Protein AF-A0A2E6GQ65-F1 (afdb_monomer)

Secondary structure (DSSP, 8-state):
----PPPPGGGTHHHHHHHHHHHHTS--------TT--EEEEEEEEGGG--S--S--EEEEEEEE--GGGS-HHHHHHHHTSTTS-TTSEEEEEEEEEEEEE--S-TT--S--TTSPPPEEEEEEEEEEEEE-SS-EEEEEEEEEEESGGG-HHHHHHHHHHHTTPPP---GGGPPP-EEEEEEE-

Radius of gyration: 20.96 Å; Cα contacts (8 Å, |Δi|>4): 321; chains: 1; bounding box: 45×40×70 Å

Mean predicted aligned error: 11.62 Å

Solvent-accessible surface area (backbone atoms only — not comparable to full-atom values): 10750 Å² total; per-residue (Å²): 138,83,83,79,79,75,84,68,82,76,72,57,58,63,57,56,50,49,58,56,51,62,63,64,73,73,67,95,61,95,72,81,80,50,70,73,51,63,48,78,47,80,47,77,46,67,43,89,86,53,99,64,90,85,74,57,52,39,33,41,36,42,34,43,27,59,23,49,84,73,55,58,65,69,58,56,54,58,51,69,72,41,88,83,53,62,88,87,26,52,62,35,50,34,41,35,43,36,39,40,33,31,42,41,88,66,35,74,40,62,64,81,58,86,93,48,54,58,28,38,13,40,25,33,43,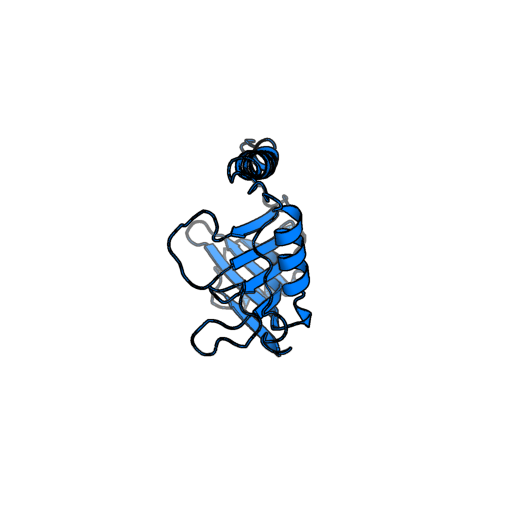32,49,28,44,38,29,45,47,99,89,49,79,45,52,40,34,43,32,43,35,31,30,9,71,87,30,46,36,64,62,51,52,50,50,54,26,64,76,68,72,45,84,60,71,50,31,63,94,55,34,47,65,75,40,80,48,73,48,80,48,110

pLDDT: mean 77.13, std 20.15, range [32.56, 98.56]

Foldseek 3Di:
DDDDDDPDPPPLVVVVVVVVVVVVVPDPDPDPDDLQDKDKDWDKDACVVPPPDDKFGIKIKIKIWHRLVPDDVVVVVVVCPDPQADVPWRKIKMKMWMKTWTPFPPLVDQDDDPVTDATKMWTWIKIKMWTDDPVDIDIKMKIKTKMAVVSVNLVVVQVVCVVSVHDHRNHNVRHDHIDIDMDIDD

Sequence (186 aa):
MVQFRRPTIQSAIPVFIAFVVLVFLTGIASAQTSDEDQIITLQLENDYFGNTDQHFTNGFRAAWMPSARSVPQWVIDGASFFPLFDPAGKKRVVFSLGQSIFTPDDLSATNLLRDERPYAGWLYGGVGLVSVSEERLDNIELNLGVIGPASLAEDVQKTWHEWFDFQRPNGWDNQLKNEPGFLLNY

Structure (mmCIF, N/CA/C/O backbone):
data_AF-A0A2E6GQ65-F1
#
_entry.id   AF-A0A2E6GQ65-F1
#
loop_
_atom_site.group_PDB
_atom_site.id
_atom_site.type_symbol
_atom_site.label_atom_id
_atom_site.label_alt_id
_atom_site.label_comp_id
_atom_site.label_asym_id
_atom_site.label_entity_id
_atom_site.label_seq_id
_atom_site.pdbx_PDB_ins_code
_atom_site.Cartn_x
_atom_site.Cartn_y
_atom_site.Cartn_z
_atom_site.occupancy
_atom_site.B_iso_or_equiv
_atom_site.auth_seq_id
_atom_site.auth_comp_id
_atom_site.auth_asym_id
_atom_site.auth_atom_id
_atom_site.pdbx_PDB_model_num
ATOM 1 N N . MET A 1 1 ? -10.539 20.040 41.377 1.00 36.84 1 MET A N 1
ATOM 2 C CA . MET A 1 1 ? -10.713 20.818 40.133 1.00 36.84 1 MET A CA 1
ATOM 3 C C . MET A 1 1 ? -9.367 20.813 39.422 1.00 36.84 1 MET A C 1
ATOM 5 O O . MET A 1 1 ? -8.487 21.569 39.801 1.00 36.84 1 MET A O 1
ATOM 9 N N . VAL A 1 2 ? -9.142 19.849 38.526 1.00 36.91 2 VAL A N 1
ATOM 10 C CA . VAL A 1 2 ? -7.851 19.662 37.842 1.00 36.91 2 VAL A CA 1
ATOM 11 C C . VAL A 1 2 ? -7.989 20.267 36.448 1.00 36.91 2 VAL A C 1
ATOM 13 O O . VAL A 1 2 ? -8.774 19.779 35.640 1.00 36.91 2 VAL A O 1
ATOM 16 N N . GLN A 1 3 ? -7.293 21.376 36.198 1.00 37.16 3 GLN A N 1
ATOM 17 C CA . GLN A 1 3 ? -7.192 21.978 34.869 1.00 37.16 3 GLN A CA 1
ATOM 18 C C . GLN A 1 3 ? -6.284 21.103 33.998 1.00 37.16 3 GLN A C 1
ATOM 20 O O . GLN A 1 3 ? -5.068 21.101 34.173 1.00 37.16 3 GLN A O 1
ATOM 25 N N . PHE A 1 4 ? -6.867 20.385 33.039 1.00 40.66 4 PHE A N 1
ATOM 26 C CA . PHE A 1 4 ? -6.110 19.830 31.921 1.00 40.66 4 PHE A CA 1
ATOM 27 C C . PHE A 1 4 ? -5.739 20.976 30.974 1.00 40.66 4 PHE A C 1
ATOM 29 O O . PHE A 1 4 ? -6.602 21.566 30.319 1.00 40.66 4 PHE A O 1
ATOM 36 N N . ARG A 1 5 ? -4.448 21.320 30.916 1.00 42.19 5 ARG A N 1
ATOM 37 C CA . ARG A 1 5 ? -3.897 22.124 29.820 1.00 42.19 5 ARG A CA 1
ATOM 38 C C . ARG A 1 5 ? -4.049 21.309 28.536 1.00 42.19 5 ARG A C 1
ATOM 40 O O . ARG A 1 5 ? 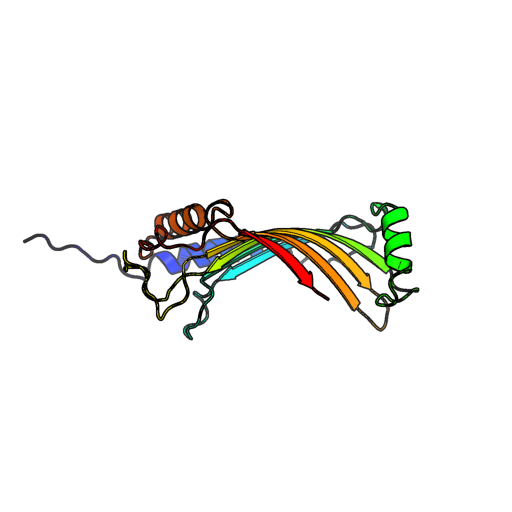-3.447 20.249 28.418 1.00 42.19 5 ARG A O 1
ATOM 47 N N . ARG A 1 6 ? -4.848 21.808 27.592 1.00 46.62 6 ARG A N 1
ATOM 48 C CA . ARG A 1 6 ? -4.871 21.303 26.214 1.00 46.62 6 ARG A CA 1
ATOM 49 C C . ARG A 1 6 ? -3.490 21.559 25.594 1.00 46.62 6 ARG A C 1
ATOM 51 O O . ARG A 1 6 ? -3.043 22.708 25.674 1.00 46.62 6 ARG A O 1
ATOM 58 N N . PRO A 1 7 ? -2.805 20.564 25.012 1.00 40.47 7 PRO A N 1
ATOM 59 C CA . PRO A 1 7 ? -1.631 20.850 24.206 1.00 40.47 7 PRO A CA 1
ATOM 60 C C . PRO A 1 7 ? -2.070 21.667 22.985 1.00 40.47 7 PRO A C 1
ATOM 62 O O . PRO A 1 7 ? -3.060 21.370 22.318 1.00 40.47 7 PRO A O 1
ATOM 65 N N . THR A 1 8 ? -1.390 22.786 22.764 1.00 41.84 8 THR A N 1
ATOM 66 C CA . THR A 1 8 ? -1.630 23.703 21.653 1.00 41.84 8 THR A CA 1
ATOM 67 C C . THR A 1 8 ? -1.119 23.075 20.357 1.00 41.84 8 THR A C 1
ATOM 69 O O . THR A 1 8 ? 0.051 22.724 20.260 1.00 41.84 8 THR A O 1
ATOM 72 N N . ILE A 1 9 ? -1.985 23.031 19.341 1.00 47.22 9 ILE A N 1
ATOM 73 C CA . ILE A 1 9 ? -1.821 22.485 17.972 1.00 47.22 9 ILE A CA 1
ATOM 74 C C . ILE A 1 9 ? -0.533 22.940 17.230 1.00 47.22 9 ILE A C 1
ATOM 76 O O . ILE A 1 9 ? -0.155 22.382 16.205 1.00 47.22 9 ILE A O 1
ATOM 80 N N . GLN A 1 10 ? 0.202 23.923 17.753 1.00 40.38 10 GLN A N 1
ATOM 81 C CA . GLN A 1 10 ? 1.416 24.484 17.151 1.00 40.38 10 GLN A CA 1
ATOM 82 C C . GLN A 1 10 ? 2.665 23.581 17.223 1.00 40.38 10 GLN A C 1
ATOM 84 O O . GLN A 1 10 ? 3.634 23.863 16.523 1.00 40.38 10 GLN A O 1
ATOM 89 N N . SER A 1 11 ? 2.685 22.515 18.033 1.00 45.16 11 SER A N 1
ATOM 90 C CA . SER A 1 11 ? 3.905 21.718 18.271 1.00 45.16 11 SER A CA 1
ATOM 91 C C . SER A 1 11 ? 4.134 20.530 17.325 1.00 45.16 11 SER A C 1
ATOM 93 O O . SER A 1 11 ? 5.256 20.034 17.276 1.00 45.16 11 SER A O 1
ATOM 95 N N . ALA A 1 12 ? 3.129 20.083 16.560 1.00 44.03 12 ALA A N 1
ATOM 96 C CA . ALA A 1 12 ? 3.253 18.930 15.647 1.00 44.03 12 ALA A CA 1
ATOM 97 C C . ALA A 1 12 ? 3.634 19.320 14.201 1.00 44.03 12 ALA A C 1
ATOM 99 O O . ALA A 1 12 ? 4.294 18.561 13.491 1.00 44.03 12 ALA A O 1
ATOM 100 N N . ILE A 1 13 ? 3.296 20.547 13.791 1.00 46.00 13 ILE A N 1
ATOM 101 C CA . ILE A 1 13 ? 3.585 21.108 12.459 1.00 46.00 13 ILE A CA 1
ATOM 102 C C . ILE A 1 13 ? 5.097 21.149 12.128 1.00 46.00 13 ILE A C 1
ATOM 104 O O . ILE A 1 13 ? 5.463 20.772 11.014 1.00 46.00 13 ILE A O 1
ATOM 108 N N . PRO A 1 14 ? 6.017 21.534 13.041 1.00 39.59 14 PRO A N 1
ATOM 109 C CA . PRO A 1 14 ? 7.437 21.627 12.703 1.00 39.59 14 PRO A CA 1
ATOM 110 C C . PRO A 1 14 ? 8.117 20.259 12.543 1.00 39.59 14 PRO A C 1
ATOM 112 O O . PRO A 1 14 ? 9.085 20.151 11.796 1.00 39.59 14 PRO A O 1
ATOM 115 N N . VAL A 1 15 ? 7.623 19.211 13.214 1.00 47.53 15 VAL A N 1
ATOM 116 C CA . VAL A 1 15 ? 8.221 17.862 13.170 1.00 47.53 15 VAL A CA 1
ATOM 117 C C . VAL A 1 15 ? 7.819 17.128 11.890 1.00 47.53 15 VAL A C 1
ATOM 119 O O . VAL A 1 15 ? 8.662 16.490 11.261 1.00 47.53 15 VAL A O 1
ATOM 122 N N . PHE A 1 16 ? 6.569 17.291 11.448 1.00 44.75 16 PHE A N 1
ATOM 123 C CA . PHE A 1 16 ? 6.099 16.741 10.174 1.00 44.75 16 PHE A CA 1
ATOM 124 C C . PHE A 1 16 ? 6.783 17.425 8.978 1.00 44.75 16 PHE A C 1
ATOM 126 O O . PHE A 1 16 ? 7.250 16.755 8.058 1.00 44.75 16 PHE A O 1
ATOM 133 N N . ILE A 1 17 ? 6.954 18.754 9.034 1.00 46.97 17 ILE A N 1
ATOM 134 C CA . ILE A 1 17 ? 7.742 19.499 8.040 1.00 46.97 17 ILE A CA 1
ATOM 135 C C . ILE A 1 17 ? 9.213 19.062 8.079 1.00 46.97 17 ILE A C 1
ATOM 137 O O . ILE A 1 17 ? 9.805 18.889 7.023 1.00 46.97 17 ILE A O 1
ATOM 141 N N . ALA A 1 18 ? 9.807 18.814 9.251 1.00 41.44 18 ALA A N 1
ATOM 142 C CA . ALA A 1 18 ? 11.194 18.350 9.342 1.00 41.44 18 ALA A CA 1
ATOM 143 C C . ALA A 1 18 ? 11.401 16.943 8.748 1.00 41.44 18 ALA A C 1
ATOM 145 O O . ALA A 1 18 ? 12.422 16.715 8.104 1.00 41.44 18 ALA A O 1
ATOM 146 N N . PHE A 1 19 ? 10.443 16.021 8.902 1.00 43.50 19 PHE A N 1
ATOM 147 C CA . PHE A 1 19 ? 10.530 14.680 8.310 1.00 43.50 19 PHE A CA 1
ATOM 148 C C . PHE A 1 19 ? 10.363 14.710 6.783 1.00 43.50 19 PHE A C 1
ATOM 150 O O . PHE A 1 19 ? 11.133 14.074 6.067 1.00 43.50 19 PHE A O 1
ATOM 157 N N . VAL A 1 20 ? 9.430 15.523 6.270 1.00 47.28 20 VAL A N 1
ATOM 158 C CA . VAL A 1 20 ? 9.259 15.732 4.822 1.00 47.28 20 VAL A CA 1
ATOM 159 C C . VAL A 1 20 ? 10.475 16.461 4.228 1.00 47.28 20 VAL A C 1
ATOM 161 O O . VAL A 1 20 ? 11.003 16.043 3.203 1.00 47.28 20 VAL A O 1
ATOM 164 N N . VAL A 1 21 ? 11.003 17.495 4.892 1.00 42.59 21 VAL A N 1
ATOM 165 C CA . VAL A 1 21 ? 12.161 18.275 4.411 1.00 42.59 21 VAL A CA 1
ATOM 166 C C . VAL A 1 21 ? 13.471 17.474 4.452 1.00 42.59 21 VAL A C 1
ATOM 168 O O . VAL A 1 21 ? 14.328 17.686 3.594 1.00 42.59 21 VAL A O 1
ATOM 171 N N . LEU A 1 22 ? 13.632 16.510 5.368 1.00 36.03 22 LEU A N 1
ATOM 172 C CA . LEU A 1 22 ? 14.839 15.672 5.415 1.00 36.03 22 LEU A CA 1
ATOM 173 C C . LEU A 1 22 ? 14.920 14.677 4.241 1.00 36.03 22 LEU A C 1
ATOM 175 O O . LEU A 1 22 ? 16.022 14.334 3.821 1.00 36.03 22 LEU A O 1
ATOM 179 N N . VAL A 1 23 ? 13.783 14.281 3.655 1.00 43.16 23 VAL A N 1
ATOM 180 C CA . VAL A 1 23 ? 13.741 13.445 2.437 1.00 43.16 23 VAL A CA 1
ATOM 181 C C . VAL A 1 23 ? 13.982 14.277 1.165 1.00 43.16 23 VAL A C 1
ATOM 183 O O . VAL A 1 23 ? 14.512 13.762 0.183 1.00 43.16 23 VAL A O 1
ATOM 186 N N . PHE A 1 24 ? 13.696 15.584 1.184 1.00 38.84 24 PHE A N 1
ATOM 187 C CA . PHE A 1 24 ? 13.913 16.477 0.033 1.00 38.84 24 PHE A CA 1
ATOM 188 C C . PHE A 1 24 ? 15.349 17.015 -0.112 1.00 38.84 24 PHE A C 1
ATOM 190 O O . PHE A 1 24 ? 15.688 17.557 -1.164 1.00 38.84 24 PHE A O 1
ATOM 197 N N . LEU A 1 25 ? 16.219 16.860 0.892 1.00 32.56 25 LEU A N 1
ATOM 198 C CA . LEU A 1 25 ? 17.611 17.338 0.820 1.00 32.56 25 LEU A CA 1
ATOM 199 C C . LEU A 1 25 ? 18.596 16.339 0.189 1.00 32.56 25 LEU A C 1
ATOM 201 O O . LEU A 1 25 ? 19.749 16.695 -0.053 1.00 32.56 25 LEU A O 1
ATOM 205 N N . THR A 1 26 ? 18.158 15.128 -0.159 1.00 42.00 26 THR A N 1
ATOM 206 C CA . THR A 1 26 ? 18.982 14.155 -0.891 1.00 42.00 26 THR A CA 1
ATOM 207 C C . THR A 1 26 ? 18.442 13.928 -2.299 1.00 42.00 26 THR A C 1
ATOM 209 O O . THR A 1 26 ? 17.879 12.879 -2.590 1.00 42.00 26 THR A O 1
ATOM 212 N N . GLY A 1 27 ? 18.643 14.907 -3.187 1.00 43.72 27 GLY A N 1
ATOM 213 C CA . GLY A 1 27 ? 18.669 14.630 -4.628 1.00 43.72 27 GLY A CA 1
ATOM 214 C C . GLY A 1 27 ? 18.021 15.658 -5.551 1.00 43.72 27 GLY A C 1
ATOM 215 O O . GLY A 1 27 ? 17.147 15.295 -6.326 1.00 43.72 27 GLY A O 1
ATOM 216 N N . ILE A 1 28 ? 18.517 16.900 -5.589 1.00 42.56 28 ILE A N 1
ATOM 217 C CA . ILE A 1 28 ? 18.515 17.649 -6.861 1.00 42.56 28 ILE A CA 1
ATOM 218 C C . ILE A 1 28 ? 19.847 17.349 -7.550 1.00 42.56 28 ILE A C 1
ATOM 220 O O . ILE A 1 28 ? 20.750 18.177 -7.624 1.00 42.56 28 ILE A O 1
ATOM 224 N N . ALA A 1 29 ? 19.995 16.107 -7.997 1.00 39.56 29 ALA A N 1
ATOM 225 C CA . ALA A 1 29 ? 20.926 15.784 -9.060 1.00 39.56 29 ALA A CA 1
ATOM 226 C C . ALA A 1 29 ? 20.063 15.573 -10.300 1.00 39.56 29 ALA A C 1
ATOM 228 O O . ALA A 1 29 ? 19.115 14.792 -10.263 1.00 39.56 29 ALA A O 1
ATOM 229 N N . SER A 1 30 ? 20.362 16.294 -11.378 1.00 44.69 30 SER A N 1
ATOM 230 C CA . SER A 1 30 ? 19.819 15.980 -12.697 1.00 44.69 30 SER A CA 1
ATOM 231 C C . SER A 1 30 ? 20.318 14.584 -13.077 1.00 44.69 30 SER A C 1
ATOM 233 O O . SER A 1 30 ? 21.417 14.430 -13.605 1.00 44.69 30 SER A O 1
ATOM 235 N N . ALA A 1 31 ? 19.570 13.553 -12.694 1.00 42.16 31 ALA A N 1
ATOM 236 C CA . ALA A 1 31 ? 19.871 12.179 -13.033 1.00 42.16 31 ALA A CA 1
ATOM 237 C C . ALA A 1 31 ? 19.226 11.901 -14.389 1.00 42.16 31 ALA A C 1
ATOM 239 O O . ALA A 1 31 ? 18.011 11.730 -14.485 1.00 42.16 31 ALA A O 1
ATOM 240 N N . GLN A 1 32 ? 20.036 11.872 -15.449 1.00 43.97 32 GLN A N 1
ATOM 241 C CA . GLN A 1 32 ? 19.646 11.123 -16.637 1.00 43.97 32 GLN A CA 1
ATOM 242 C C . GLN A 1 32 ? 19.636 9.652 -16.229 1.00 43.97 32 GLN A C 1
ATOM 244 O O . GLN A 1 32 ? 20.692 9.039 -16.100 1.00 43.97 32 GLN A O 1
ATOM 249 N N . THR A 1 33 ? 18.452 9.117 -15.945 1.00 54.25 33 THR A N 1
ATOM 250 C CA . THR A 1 33 ? 18.274 7.695 -15.668 1.00 54.25 33 THR A CA 1
ATOM 251 C C . THR A 1 33 ? 18.617 6.913 -16.930 1.00 54.25 33 THR A C 1
ATOM 253 O O . THR A 1 33 ? 17.999 7.078 -17.982 1.00 54.25 33 THR A O 1
ATOM 256 N N . SER A 1 34 ? 19.654 6.090 -16.843 1.00 62.75 34 SER A N 1
ATOM 257 C CA . SER A 1 34 ? 20.024 5.157 -17.897 1.00 62.75 34 SER A CA 1
ATOM 258 C C . SER A 1 34 ? 19.169 3.889 -17.805 1.00 62.75 34 SER A C 1
ATOM 260 O O . SER A 1 34 ? 18.620 3.556 -16.753 1.00 62.75 34 SER A O 1
ATOM 262 N N . ASP A 1 35 ? 19.080 3.124 -18.896 1.00 65.00 35 ASP A N 1
ATOM 263 C CA . ASP A 1 35 ? 18.400 1.815 -18.888 1.00 65.00 35 ASP A CA 1
ATOM 264 C C . ASP A 1 35 ? 19.050 0.807 -17.918 1.00 65.00 35 ASP A C 1
ATOM 266 O O . ASP A 1 35 ? 18.444 -0.211 -17.564 1.00 65.00 35 ASP A O 1
ATOM 270 N N . GLU A 1 36 ? 20.284 1.081 -17.485 1.00 67.44 36 GLU A N 1
ATOM 271 C CA . GLU A 1 36 ? 21.004 0.263 -16.516 1.00 67.44 36 GLU A CA 1
ATOM 272 C C . GLU A 1 36 ? 20.589 0.552 -15.070 1.00 67.44 36 GLU A C 1
ATOM 274 O O . GLU A 1 36 ? 20.736 -0.326 -14.218 1.00 67.44 36 GLU A O 1
ATOM 279 N N . ASP A 1 37 ? 20.002 1.718 -14.801 1.00 81.88 37 ASP A N 1
ATOM 280 C CA . ASP A 1 37 ? 19.699 2.147 -13.442 1.00 81.88 37 ASP A CA 1
ATOM 281 C C . ASP A 1 37 ? 18.441 1.473 -12.912 1.00 81.88 37 ASP A C 1
ATOM 283 O O . ASP A 1 37 ? 17.410 1.405 -13.581 1.00 81.88 37 ASP A O 1
ATOM 287 N N . GLN A 1 38 ? 18.507 0.996 -11.674 1.00 87.38 38 GLN A N 1
ATOM 288 C CA . GLN A 1 38 ? 17.329 0.585 -10.919 1.00 87.38 38 GLN A CA 1
ATOM 289 C C . GLN A 1 38 ? 16.624 1.807 -10.325 1.00 87.38 38 GLN A C 1
ATOM 291 O O . GLN A 1 38 ? 17.273 2.764 -9.905 1.00 87.38 38 GLN A O 1
ATOM 296 N N . ILE A 1 39 ? 15.297 1.754 -10.244 1.00 89.06 39 ILE A N 1
ATOM 297 C CA . ILE A 1 39 ? 14.478 2.822 -9.671 1.00 89.06 39 ILE A CA 1
ATOM 298 C C . ILE A 1 39 ? 13.763 2.272 -8.441 1.00 89.06 39 ILE A C 1
ATOM 300 O O . ILE A 1 39 ? 13.159 1.201 -8.488 1.00 89.06 39 ILE A O 1
ATOM 304 N N . ILE A 1 40 ? 13.836 3.009 -7.336 1.00 90.88 40 ILE A N 1
ATOM 305 C CA . ILE A 1 40 ? 13.024 2.774 -6.142 1.00 90.88 40 ILE A CA 1
ATOM 306 C C . ILE A 1 40 ? 12.083 3.964 -6.005 1.00 90.88 40 ILE A C 1
ATOM 308 O O . ILE A 1 40 ? 12.515 5.114 -6.051 1.00 90.88 40 ILE A O 1
ATOM 312 N N . THR A 1 41 ? 10.796 3.688 -5.843 1.00 90.50 41 THR A N 1
ATOM 313 C CA . THR A 1 41 ? 9.756 4.700 -5.679 1.00 90.50 41 THR A CA 1
ATOM 314 C C . THR A 1 41 ? 9.072 4.489 -4.342 1.00 90.50 41 THR A C 1
ATOM 316 O O . THR A 1 41 ? 8.620 3.386 -4.046 1.00 90.50 41 THR A O 1
ATOM 319 N N . LEU A 1 42 ? 8.978 5.551 -3.548 1.00 91.12 42 LEU A N 1
ATOM 320 C CA . LEU A 1 42 ? 8.198 5.585 -2.318 1.00 91.12 42 LEU A CA 1
ATOM 321 C C . LEU A 1 42 ? 7.085 6.614 -2.498 1.00 91.12 42 LEU A C 1
ATOM 323 O O . LEU A 1 42 ? 7.347 7.746 -2.898 1.00 91.12 42 LEU A O 1
ATOM 327 N N . GLN A 1 43 ? 5.853 6.203 -2.233 1.00 89.19 43 GLN A N 1
ATOM 328 C CA . GLN A 1 43 ? 4.660 7.037 -2.302 1.00 89.19 43 GLN A CA 1
ATOM 329 C C . GLN A 1 43 ? 3.977 6.991 -0.943 1.00 89.19 43 GLN A C 1
ATOM 331 O O . GLN A 1 43 ? 3.816 5.921 -0.352 1.00 89.19 43 GLN A O 1
ATOM 336 N N . LEU A 1 44 ? 3.614 8.169 -0.454 1.00 85.12 44 LEU A N 1
ATOM 337 C CA . LEU A 1 44 ? 2.860 8.364 0.771 1.00 85.12 44 LEU A CA 1
ATOM 338 C C . LEU A 1 44 ? 1.683 9.266 0.420 1.00 85.12 44 LEU A C 1
ATOM 340 O O . LEU A 1 44 ? 1.871 10.341 -0.147 1.00 85.12 44 LEU A O 1
ATOM 344 N N . GLU A 1 45 ? 0.489 8.809 0.747 1.00 76.38 45 GLU A N 1
ATOM 345 C CA . GLU A 1 45 ? -0.768 9.506 0.521 1.00 76.38 45 GLU A CA 1
ATOM 346 C C . GLU A 1 45 ? -1.382 9.786 1.890 1.00 76.38 45 GLU A C 1
ATOM 348 O O . GLU A 1 45 ? -1.469 8.885 2.724 1.00 76.38 45 GLU A O 1
ATOM 353 N N . ASN A 1 46 ? -1.757 11.036 2.146 1.00 71.12 46 ASN A N 1
ATOM 354 C CA . ASN A 1 46 ? -2.325 11.462 3.421 1.00 71.12 46 ASN A CA 1
ATOM 355 C C . ASN A 1 46 ? -3.353 12.571 3.162 1.00 71.12 46 ASN A C 1
ATOM 357 O O . ASN A 1 46 ? -3.113 13.470 2.351 1.00 71.12 46 ASN A O 1
ATOM 361 N N . ASP A 1 47 ? -4.485 12.492 3.846 1.00 62.16 47 ASP A N 1
ATOM 362 C CA . ASP A 1 47 ? -5.614 13.418 3.769 1.00 62.16 47 ASP A CA 1
ATOM 363 C C . ASP A 1 47 ? -5.403 14.734 4.544 1.00 62.16 47 ASP A C 1
ATOM 365 O O . ASP A 1 47 ? -6.053 15.736 4.248 1.00 62.16 47 ASP A O 1
ATOM 369 N N . TYR A 1 48 ? -4.429 14.798 5.457 1.00 51.59 48 TYR A N 1
ATOM 370 C CA . TYR A 1 48 ? -4.179 15.948 6.337 1.00 51.59 48 TYR A CA 1
ATOM 371 C C . TYR A 1 48 ? -3.957 17.289 5.608 1.00 51.59 48 TYR A C 1
ATOM 373 O O . TYR A 1 48 ? -4.207 18.356 6.169 1.00 51.59 48 TYR A O 1
ATOM 381 N N . PHE A 1 49 ? -3.487 17.272 4.356 1.00 50.44 49 PHE A N 1
ATOM 382 C CA . PHE A 1 49 ? -3.171 18.492 3.600 1.00 50.44 49 PHE A CA 1
ATOM 383 C C . PHE A 1 49 ? -4.349 19.073 2.802 1.00 50.44 49 PHE A C 1
ATOM 385 O O . PHE A 1 49 ? -4.244 20.197 2.305 1.00 50.44 49 PHE A O 1
ATOM 392 N N . GLY A 1 50 ? -5.467 18.350 2.691 1.00 46.59 50 GLY A N 1
ATOM 393 C CA . GLY A 1 50 ? -6.655 18.766 1.949 1.00 46.59 50 GLY A CA 1
ATOM 394 C C . GLY A 1 50 ? -7.865 18.818 2.871 1.00 46.59 50 GLY A C 1
ATOM 395 O O . GLY A 1 50 ? -8.522 17.812 3.079 1.00 46.59 50 GLY A O 1
ATOM 396 N N . ASN A 1 51 ? -8.173 19.995 3.414 1.00 46.06 51 ASN A N 1
ATOM 397 C CA . ASN A 1 51 ? -9.274 20.247 4.358 1.00 46.06 51 ASN A CA 1
ATOM 398 C C . ASN A 1 51 ? -10.678 20.176 3.696 1.00 46.06 51 ASN A C 1
ATOM 400 O O . ASN A 1 51 ? -11.514 21.058 3.896 1.00 46.06 51 ASN A O 1
ATOM 404 N N . THR A 1 52 ? -10.898 19.187 2.831 1.00 43.56 52 THR A N 1
ATOM 405 C CA . THR A 1 52 ? -12.127 18.925 2.077 1.00 43.56 52 THR A CA 1
ATOM 406 C C . THR A 1 52 ? -12.353 17.418 2.065 1.00 43.56 52 THR A C 1
ATOM 408 O O . THR A 1 52 ? -11.754 16.708 1.260 1.00 43.56 52 THR A O 1
ATOM 411 N N . ASP A 1 53 ? -13.175 16.965 3.005 1.00 41.69 53 ASP A N 1
ATOM 412 C CA . ASP A 1 53 ? -13.536 15.575 3.283 1.00 41.69 53 ASP A CA 1
ATOM 413 C C . ASP A 1 53 ? -13.795 14.743 2.021 1.00 41.69 53 ASP A C 1
ATOM 415 O O . ASP A 1 53 ? -14.481 15.220 1.109 1.00 41.69 53 ASP A O 1
ATOM 419 N N . GLN A 1 54 ? -13.330 13.482 2.024 1.00 45.16 54 GLN A N 1
ATOM 420 C CA . GLN A 1 54 ? -14.200 12.294 1.970 1.00 45.16 54 GLN A CA 1
ATOM 421 C C . GLN A 1 54 ? -13.417 10.997 1.645 1.00 45.16 54 GLN A C 1
ATOM 423 O O . GLN A 1 54 ? -13.034 10.762 0.498 1.00 45.16 54 GLN A O 1
ATO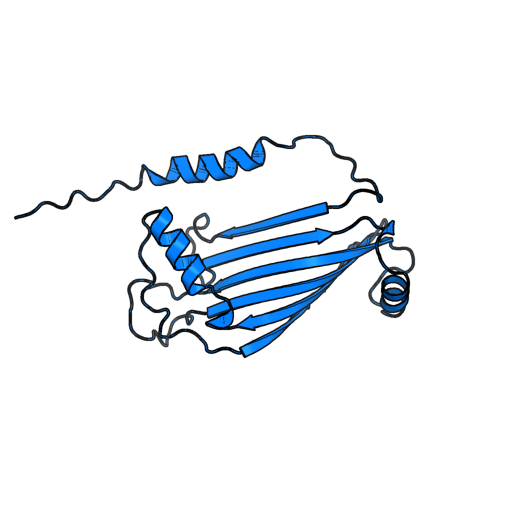M 428 N N . HIS A 1 55 ? -13.307 10.099 2.640 1.00 52.22 55 HIS A N 1
ATOM 429 C CA . HIS A 1 55 ? -13.230 8.628 2.486 1.00 52.22 55 HIS A CA 1
ATOM 430 C C . HIS A 1 55 ? -11.877 7.886 2.387 1.00 52.22 55 HIS A C 1
ATOM 432 O O . HIS A 1 55 ? -11.911 6.663 2.215 1.00 52.22 55 HIS A O 1
ATOM 438 N N . PHE A 1 56 ? -10.711 8.527 2.503 1.00 54.31 56 PHE A N 1
ATOM 439 C CA . PHE A 1 56 ? -9.399 7.849 2.442 1.00 54.31 56 PHE A CA 1
ATOM 440 C C . PHE A 1 56 ? -8.420 8.451 3.448 1.00 54.31 56 PHE A C 1
ATOM 442 O O . PHE A 1 56 ? -8.118 9.631 3.343 1.00 54.31 56 PHE A O 1
ATOM 449 N N . THR A 1 57 ? -7.914 7.647 4.385 1.00 62.16 57 THR A N 1
ATOM 450 C CA . THR A 1 57 ? -7.149 8.168 5.525 1.00 62.16 57 THR A CA 1
ATOM 451 C C . THR A 1 57 ? -5.668 8.262 5.201 1.00 62.16 57 THR A C 1
ATOM 453 O O . THR A 1 57 ? -5.062 9.319 5.300 1.00 62.16 57 THR A O 1
ATOM 456 N N . ASN A 1 58 ? -5.050 7.144 4.813 1.00 73.25 58 ASN A N 1
ATOM 457 C CA . ASN A 1 58 ? -3.614 7.090 4.551 1.00 73.25 58 ASN A CA 1
ATOM 458 C C . ASN A 1 58 ? -3.259 5.926 3.621 1.00 73.25 58 ASN A C 1
ATOM 460 O O . ASN A 1 58 ? -3.842 4.842 3.708 1.00 73.25 58 ASN A O 1
ATOM 464 N N . GLY A 1 59 ? -2.257 6.137 2.770 1.00 83.25 59 GLY A N 1
ATOM 465 C CA . GLY A 1 59 ? -1.709 5.131 1.871 1.00 83.25 59 GLY A CA 1
ATOM 466 C C . GLY A 1 59 ? -0.188 5.163 1.840 1.00 83.25 59 GLY A C 1
ATOM 467 O O . GLY A 1 59 ? 0.433 6.222 1.902 1.00 83.25 59 GLY A O 1
ATOM 468 N N . PHE A 1 60 ? 0.424 3.992 1.719 1.00 90.44 60 PHE A N 1
ATOM 469 C CA . PHE A 1 60 ? 1.850 3.844 1.450 1.00 90.44 60 PHE A CA 1
ATOM 470 C C . PHE A 1 60 ? 2.038 2.870 0.293 1.00 90.44 60 PHE A C 1
ATOM 472 O O . PHE A 1 60 ? 1.380 1.830 0.233 1.00 90.44 60 PHE A O 1
ATOM 479 N N . ARG A 1 61 ? 2.985 3.174 -0.594 1.00 92.88 61 ARG A N 1
ATOM 480 C CA . ARG A 1 61 ? 3.456 2.239 -1.612 1.00 92.88 61 ARG A CA 1
ATOM 481 C C . ARG A 1 61 ? 4.962 2.353 -1.786 1.00 92.88 61 ARG A C 1
ATOM 483 O O . ARG A 1 61 ? 5.490 3.435 -2.035 1.00 92.88 61 ARG A O 1
ATOM 490 N N . ALA A 1 62 ? 5.647 1.221 -1.713 1.00 93.50 62 ALA A N 1
ATOM 491 C CA . ALA A 1 62 ? 7.021 1.070 -2.162 1.00 93.50 62 ALA A CA 1
ATOM 492 C C . ALA A 1 62 ? 7.035 0.270 -3.461 1.00 93.50 62 ALA A C 1
ATOM 494 O O . ALA A 1 62 ? 6.377 -0.762 -3.570 1.00 93.50 62 ALA A O 1
ATOM 495 N N . ALA A 1 63 ? 7.807 0.726 -4.438 1.00 93.50 63 ALA A N 1
ATOM 496 C CA . ALA A 1 63 ? 8.023 -0.001 -5.673 1.00 93.50 63 ALA A CA 1
ATOM 497 C C . ALA A 1 63 ? 9.493 -0.035 -6.054 1.00 93.50 63 ALA A C 1
ATOM 499 O O . ALA A 1 63 ? 10.246 0.908 -5.817 1.00 93.50 63 ALA A O 1
ATOM 500 N N . TRP A 1 64 ? 9.876 -1.140 -6.672 1.00 91.00 64 TRP A N 1
ATOM 501 C CA . TRP A 1 64 ? 11.205 -1.377 -7.190 1.00 91.00 64 TRP A CA 1
ATOM 502 C C . TRP A 1 64 ? 11.107 -1.798 -8.649 1.00 91.00 64 TRP A C 1
ATOM 504 O O . TRP A 1 64 ? 10.451 -2.779 -9.000 1.00 91.00 64 TRP A O 1
ATOM 514 N N . MET A 1 65 ? 11.779 -1.034 -9.498 1.00 90.38 65 MET A N 1
ATOM 515 C CA . MET A 1 65 ? 11.946 -1.308 -10.911 1.00 90.38 65 MET A CA 1
ATOM 516 C C . MET A 1 65 ? 13.423 -1.647 -11.144 1.00 90.38 65 MET A C 1
ATOM 518 O O . MET A 1 65 ? 14.260 -0.738 -11.203 1.00 90.38 65 MET A O 1
ATOM 522 N N . PRO A 1 66 ? 13.788 -2.934 -11.253 1.00 86.19 66 PRO A N 1
ATOM 523 C CA . PRO A 1 66 ? 15.158 -3.324 -11.550 1.00 86.19 66 PRO A CA 1
ATOM 524 C C . PRO A 1 66 ? 15.598 -2.822 -12.928 1.00 86.19 66 PRO A C 1
ATOM 526 O O . PRO A 1 66 ? 14.775 -2.434 -13.764 1.00 86.19 66 PRO A O 1
ATOM 529 N N . SER A 1 67 ? 16.911 -2.850 -13.165 1.00 83.88 67 SER A N 1
ATOM 530 C CA . SER A 1 67 ? 17.520 -2.610 -14.479 1.00 83.88 67 SER A CA 1
ATOM 531 C C . SER A 1 67 ? 16.788 -3.372 -15.586 1.00 83.88 67 SER A C 1
ATOM 533 O O . SER A 1 67 ? 16.379 -4.520 -15.384 1.00 83.88 67 SER A O 1
ATOM 535 N N . ALA A 1 68 ? 16.678 -2.776 -16.776 1.00 75.44 68 ALA A N 1
ATOM 536 C CA . ALA A 1 68 ? 16.040 -3.428 -17.921 1.00 75.44 68 ALA A CA 1
ATOM 537 C C . ALA A 1 68 ? 16.717 -4.766 -18.294 1.00 75.44 68 ALA A C 1
ATOM 539 O O . ALA A 1 68 ? 16.062 -5.666 -18.814 1.00 75.44 68 ALA A O 1
ATOM 540 N N . ARG A 1 69 ? 18.008 -4.941 -17.966 1.00 72.12 69 ARG A N 1
ATOM 541 C CA . ARG A 1 69 ? 18.756 -6.195 -18.184 1.00 72.12 69 ARG A CA 1
ATOM 542 C C . ARG A 1 69 ? 18.367 -7.332 -17.237 1.00 72.12 69 ARG A C 1
ATOM 544 O O . ARG A 1 69 ? 18.663 -8.485 -17.529 1.00 72.12 69 ARG A O 1
ATOM 551 N N . SER A 1 70 ? 17.741 -7.017 -16.107 1.00 71.69 70 SER A N 1
ATOM 552 C CA . SER A 1 70 ? 17.413 -7.988 -15.056 1.00 71.69 70 SER A CA 1
ATOM 553 C C . SER A 1 70 ? 16.029 -8.617 -15.228 1.00 71.69 70 SER A C 1
ATOM 555 O O . SER A 1 70 ? 15.619 -9.425 -14.395 1.00 71.69 70 SER A O 1
ATOM 557 N N . VAL A 1 71 ? 15.292 -8.249 -16.280 1.00 70.44 71 VAL A N 1
ATOM 558 C CA . VAL A 1 71 ? 13.983 -8.830 -16.583 1.00 70.44 71 VAL A CA 1
ATOM 559 C C . VAL A 1 71 ? 14.181 -10.181 -17.283 1.00 70.44 71 VAL A C 1
ATOM 561 O O . VAL A 1 71 ? 14.806 -10.222 -18.342 1.00 70.44 71 VAL A O 1
ATOM 564 N N . PRO A 1 72 ? 13.654 -11.297 -16.743 1.00 73.44 72 PRO A N 1
ATOM 565 C CA . PRO A 1 72 ? 13.758 -12.591 -17.407 1.00 73.44 72 PRO A CA 1
ATOM 566 C C . PRO A 1 72 ? 13.098 -12.579 -18.790 1.00 73.44 72 PRO A C 1
ATOM 568 O O . PRO A 1 72 ? 11.992 -12.062 -18.946 1.00 73.44 72 PRO A O 1
ATOM 571 N N . GLN A 1 73 ? 13.733 -13.220 -19.776 1.00 75.75 73 GLN A N 1
ATOM 572 C CA . GLN A 1 73 ? 13.267 -13.204 -21.168 1.00 75.75 73 GLN A CA 1
ATOM 573 C C . GLN A 1 73 ? 11.822 -13.703 -21.322 1.00 75.75 73 GLN A C 1
ATOM 575 O O . GLN A 1 73 ? 11.046 -13.100 -22.049 1.00 75.75 73 GLN A O 1
ATOM 580 N N . TRP A 1 74 ? 11.410 -14.717 -20.555 1.00 74.25 74 TRP A N 1
ATOM 581 C CA . TRP A 1 74 ? 10.036 -15.231 -20.594 1.00 74.25 74 TRP A CA 1
ATOM 582 C C . TRP A 1 74 ? 8.977 -14.192 -20.178 1.00 74.25 74 TRP A C 1
ATOM 584 O O . TRP A 1 74 ? 7.842 -14.265 -20.644 1.00 74.25 74 TRP A O 1
ATOM 594 N N . VAL A 1 75 ? 9.334 -13.214 -19.334 1.00 72.12 75 VAL A N 1
ATOM 595 C CA . VAL A 1 75 ? 8.445 -12.099 -18.962 1.00 72.12 75 VAL A CA 1
ATOM 596 C C . VAL A 1 75 ? 8.306 -11.128 -20.132 1.00 72.12 75 VAL A C 1
ATOM 598 O O . VAL A 1 75 ? 7.202 -10.682 -20.432 1.00 72.12 75 VAL A O 1
ATOM 601 N N . ILE A 1 76 ? 9.411 -10.842 -20.827 1.00 73.38 76 ILE A N 1
ATOM 602 C CA . ILE A 1 76 ? 9.430 -10.000 -22.033 1.00 73.38 76 ILE A CA 1
ATOM 603 C C . ILE A 1 76 ? 8.620 -10.662 -23.154 1.00 73.38 76 ILE A C 1
ATOM 605 O O . ILE A 1 76 ? 7.808 -10.004 -23.805 1.00 73.38 76 ILE A O 1
ATOM 609 N N . ASP A 1 77 ? 8.800 -11.966 -23.351 1.00 71.69 77 ASP A N 1
ATOM 610 C CA . ASP A 1 77 ? 8.122 -12.741 -24.390 1.00 71.69 77 ASP A CA 1
ATOM 611 C C . ASP A 1 77 ? 6.614 -12.841 -24.110 1.00 71.69 77 ASP A C 1
ATOM 613 O O . ASP A 1 77 ? 5.800 -12.577 -24.994 1.00 71.69 77 ASP A O 1
ATOM 617 N N . GLY A 1 78 ? 6.229 -13.141 -22.863 1.00 70.31 78 GLY A N 1
ATOM 618 C CA . GLY A 1 78 ? 4.825 -13.178 -22.444 1.00 70.31 78 GLY A CA 1
ATOM 619 C C . GLY A 1 78 ? 4.135 -11.817 -22.560 1.00 70.31 78 GLY A C 1
ATOM 620 O O . GLY A 1 78 ? 2.999 -11.732 -23.023 1.00 70.31 78 GLY A O 1
ATOM 621 N N . ALA A 1 79 ? 4.841 -10.737 -22.218 1.00 67.88 79 ALA A N 1
ATOM 622 C CA . ALA A 1 79 ? 4.354 -9.375 -22.400 1.00 67.88 79 ALA A CA 1
ATOM 623 C C . ALA A 1 79 ? 4.169 -8.991 -23.873 1.00 67.88 79 ALA A C 1
ATOM 625 O O . ALA A 1 79 ? 3.219 -8.293 -24.214 1.00 67.88 79 ALA A O 1
ATOM 626 N N . SER A 1 80 ? 5.059 -9.458 -24.750 1.00 66.12 80 SER A N 1
ATOM 627 C CA . SER A 1 80 ? 5.007 -9.175 -26.191 1.00 66.12 80 SER A CA 1
ATOM 628 C C . SER A 1 80 ? 3.842 -9.880 -26.898 1.00 66.12 80 SER A C 1
ATOM 630 O O . SER A 1 80 ? 3.504 -9.524 -28.023 1.00 66.12 80 SER A O 1
ATOM 632 N N . PHE A 1 81 ? 3.204 -10.856 -26.241 1.00 64.75 81 PHE A N 1
ATOM 633 C CA . PHE A 1 81 ? 1.971 -11.493 -26.710 1.00 64.75 81 PHE A CA 1
ATOM 634 C C . PHE A 1 81 ? 0.711 -10.674 -26.379 1.00 64.75 81 PHE A C 1
ATOM 636 O O . PHE A 1 81 ? -0.342 -10.887 -26.9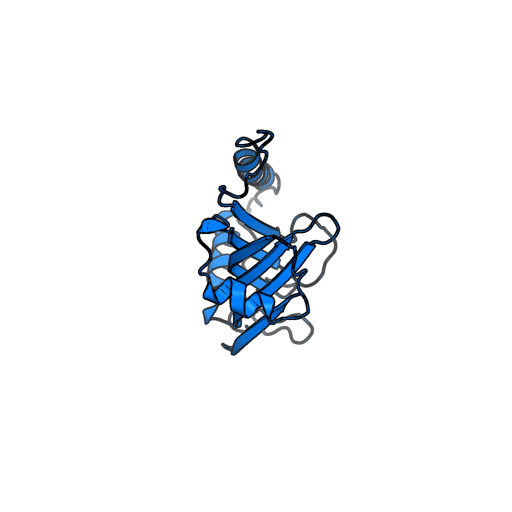82 1.00 64.75 81 PHE A O 1
ATOM 643 N N . PHE A 1 82 ? 0.797 -9.725 -25.441 1.00 65.88 82 PHE A N 1
ATOM 644 C CA . PHE A 1 82 ? -0.314 -8.839 -25.116 1.00 65.88 82 PHE A CA 1
ATOM 645 C C . PHE A 1 82 ? -0.346 -7.644 -26.085 1.00 65.88 82 PHE A C 1
ATOM 647 O O . PHE A 1 82 ? 0.585 -6.839 -26.087 1.00 65.88 82 PHE A O 1
ATOM 654 N N . PRO A 1 83 ? -1.433 -7.455 -26.863 1.00 65.69 83 PRO A N 1
ATOM 655 C CA . PRO A 1 83 ? -1.533 -6.405 -27.888 1.00 65.69 83 PRO A CA 1
ATOM 656 C C . PRO A 1 83 ? -1.627 -4.981 -27.315 1.00 65.69 83 PRO A C 1
ATOM 658 O O . PRO A 1 83 ? -1.783 -4.021 -28.063 1.00 65.69 83 PRO A O 1
ATOM 661 N N . LEU A 1 84 ? -1.567 -4.844 -25.990 1.00 69.94 84 LEU A N 1
ATOM 662 C CA . LEU A 1 84 ? -1.632 -3.568 -25.293 1.00 69.94 84 LEU A CA 1
ATOM 663 C C . LEU A 1 84 ? -0.304 -2.805 -25.366 1.00 69.94 84 LEU A C 1
ATOM 665 O O . LEU A 1 84 ? -0.316 -1.583 -25.354 1.00 69.94 84 LEU A O 1
ATOM 669 N N . PHE A 1 85 ? 0.834 -3.488 -25.511 1.00 74.81 85 PHE A N 1
ATOM 670 C CA . PHE A 1 85 ? 2.149 -2.846 -25.476 1.00 74.81 85 PHE A CA 1
ATOM 671 C C . PHE A 1 85 ? 2.694 -2.521 -26.859 1.00 74.81 85 PHE A C 1
ATOM 673 O O . PHE A 1 85 ? 2.482 -3.262 -27.816 1.00 74.81 85 PHE A O 1
ATOM 680 N N . ASP A 1 86 ? 3.447 -1.425 -26.958 1.00 74.25 86 ASP A N 1
ATOM 681 C CA . ASP A 1 86 ? 4.203 -1.127 -28.171 1.00 74.25 86 ASP A CA 1
ATOM 682 C C . ASP A 1 86 ? 5.267 -2.223 -28.386 1.00 74.25 86 ASP A C 1
ATOM 684 O O . ASP A 1 86 ? 6.096 -2.463 -27.491 1.00 74.25 86 ASP A O 1
ATOM 688 N N . PRO A 1 87 ? 5.278 -2.909 -29.545 1.00 72.19 87 PRO A N 1
ATOM 689 C CA . PRO A 1 87 ? 6.325 -3.869 -29.870 1.00 72.19 87 PRO A CA 1
ATOM 690 C C . PRO A 1 87 ? 7.733 -3.262 -29.786 1.00 72.19 87 PRO A C 1
ATOM 692 O O . PRO A 1 87 ? 8.646 -3.930 -29.302 1.00 72.19 87 PRO A O 1
ATOM 695 N N . ALA A 1 88 ? 7.894 -1.997 -30.189 1.00 74.38 88 ALA A N 1
ATOM 696 C CA . ALA A 1 88 ? 9.155 -1.258 -30.160 1.00 74.38 88 ALA A CA 1
ATOM 697 C C . ALA A 1 88 ? 9.466 -0.628 -28.789 1.00 74.38 88 ALA A C 1
ATOM 699 O O . ALA A 1 88 ? 10.593 -0.191 -28.552 1.00 74.38 88 ALA A O 1
ATOM 700 N N . GLY A 1 89 ? 8.493 -0.598 -27.873 1.00 78.38 89 GLY A N 1
ATOM 701 C CA . GLY A 1 89 ? 8.662 -0.037 -26.536 1.00 78.38 89 GLY A CA 1
ATOM 702 C C . GLY A 1 89 ? 9.610 -0.863 -25.665 1.00 78.38 89 GLY A C 1
ATOM 703 O O . GLY A 1 89 ? 9.532 -2.101 -25.619 1.00 78.38 89 GLY A O 1
ATOM 704 N N . LYS A 1 90 ? 10.493 -0.172 -24.935 1.00 83.50 90 LYS A N 1
ATOM 705 C CA . LYS A 1 90 ? 11.379 -0.779 -23.935 1.00 83.50 90 LYS A CA 1
ATOM 706 C C . LYS A 1 90 ? 10.562 -1.185 -22.718 1.00 83.50 90 LYS A C 1
ATOM 708 O O . LYS A 1 90 ? 9.880 -0.353 -22.125 1.00 83.50 90 LYS A O 1
ATOM 713 N N . LYS A 1 91 ? 10.657 -2.460 -22.342 1.00 83.81 91 LYS A N 1
ATOM 714 C CA . LYS A 1 91 ? 9.840 -3.080 -21.294 1.00 83.81 91 LYS A CA 1
ATOM 715 C C . LYS A 1 91 ? 10.632 -3.209 -19.999 1.00 83.81 91 LYS A C 1
ATOM 717 O O . LYS A 1 91 ? 11.780 -3.650 -20.013 1.00 83.81 91 LYS A O 1
ATOM 722 N N . ARG A 1 92 ? 10.013 -2.855 -18.876 1.00 86.38 92 ARG A N 1
ATOM 723 C CA . ARG A 1 92 ? 10.578 -2.999 -17.530 1.00 86.38 92 ARG A CA 1
ATOM 724 C C . ARG A 1 92 ? 9.541 -3.603 -16.601 1.00 86.38 92 ARG A C 1
ATOM 726 O O . ARG A 1 92 ? 8.368 -3.255 -16.674 1.00 86.38 92 ARG A O 1
ATOM 733 N N . VAL A 1 93 ? 9.984 -4.494 -15.722 1.00 87.88 93 VAL A N 1
ATOM 734 C CA . VAL A 1 93 ? 9.135 -5.043 -14.659 1.00 87.88 93 VAL A CA 1
ATOM 735 C C . VAL A 1 93 ? 9.177 -4.117 -13.455 1.00 87.88 93 VAL A C 1
ATOM 737 O O . VAL A 1 93 ? 10.214 -3.522 -13.163 1.00 87.88 93 VAL A O 1
ATOM 740 N N . VAL A 1 94 ? 8.057 -4.018 -12.752 1.00 90.00 94 VAL A N 1
ATOM 741 C CA . VAL A 1 94 ? 7.938 -3.323 -11.473 1.00 90.00 94 VAL A CA 1
ATOM 742 C C . VAL A 1 94 ? 7.399 -4.302 -10.446 1.00 90.00 94 VAL A C 1
ATOM 744 O O . VAL A 1 94 ? 6.428 -5.004 -10.707 1.00 90.00 94 VAL A O 1
ATOM 747 N N . PHE A 1 95 ? 8.021 -4.334 -9.275 1.00 92.25 95 PHE A N 1
ATOM 748 C CA . PHE A 1 95 ? 7.484 -5.004 -8.097 1.00 92.25 95 PHE A CA 1
ATOM 749 C C . PHE A 1 95 ? 7.029 -3.949 -7.104 1.00 92.25 95 PHE A C 1
ATOM 751 O O . PHE A 1 95 ? 7.733 -2.957 -6.908 1.00 92.25 95 PHE A O 1
ATOM 758 N N . SER A 1 96 ? 5.880 -4.151 -6.471 1.00 95.00 96 SER A N 1
ATOM 759 C CA . SER A 1 96 ? 5.342 -3.204 -5.499 1.00 95.00 96 SER A CA 1
ATOM 760 C C . SER A 1 96 ? 4.836 -3.891 -4.239 1.00 95.00 96 SER A C 1
ATOM 762 O O . SER A 1 96 ? 4.471 -5.066 -4.240 1.00 95.00 96 SER A O 1
ATOM 764 N N . LEU A 1 97 ? 4.842 -3.141 -3.145 1.00 96.81 97 LEU A N 1
ATOM 765 C CA . LEU A 1 97 ? 4.171 -3.466 -1.897 1.00 96.81 97 LEU A CA 1
ATOM 766 C C . LEU A 1 97 ? 3.463 -2.197 -1.436 1.00 96.81 97 LEU A C 1
ATOM 768 O O . LEU A 1 97 ? 4.090 -1.138 -1.364 1.00 96.81 97 LEU A O 1
ATOM 772 N N . GLY A 1 98 ? 2.178 -2.292 -1.122 1.00 95.81 98 GLY A N 1
ATOM 773 C CA . GLY A 1 98 ? 1.413 -1.142 -0.665 1.00 95.81 98 GLY A CA 1
ATOM 774 C C . GLY A 1 98 ? 0.338 -1.498 0.344 1.00 95.81 98 GLY A C 1
ATOM 775 O O . GLY A 1 98 ? -0.111 -2.641 0.427 1.00 95.81 98 GLY A O 1
ATOM 776 N N . GLN A 1 99 ? -0.060 -0.494 1.118 1.00 95.81 99 GLN A N 1
ATOM 777 C CA . GLN A 1 99 ? -1.148 -0.566 2.080 1.00 95.81 99 GLN A CA 1
ATOM 778 C C . GLN A 1 99 ? -2.021 0.684 1.942 1.00 95.81 99 GLN A C 1
ATOM 780 O O . GLN A 1 99 ? -1.501 1.799 1.925 1.00 95.81 99 GLN A O 1
ATOM 785 N N . SER A 1 100 ? -3.335 0.499 1.868 1.00 94.00 100 SER A N 1
ATOM 786 C CA . SER A 1 100 ? -4.329 1.576 1.907 1.00 94.00 100 SER A CA 1
ATOM 787 C C . SER A 1 100 ? -5.213 1.416 3.137 1.00 94.00 100 SER A C 1
ATOM 789 O O . SER A 1 100 ? -5.645 0.301 3.436 1.00 94.00 100 SER A O 1
ATOM 791 N N . ILE A 1 101 ? -5.484 2.515 3.837 1.00 93.00 101 ILE A N 1
ATOM 792 C CA . ILE A 1 101 ? -6.262 2.552 5.077 1.00 93.00 101 ILE A CA 1
ATOM 793 C C . ILE A 1 101 ? -7.491 3.435 4.872 1.00 93.00 101 ILE A C 1
ATOM 795 O O . ILE A 1 101 ? -7.387 4.592 4.461 1.00 93.00 101 ILE A O 1
ATOM 799 N N . PHE A 1 102 ? -8.653 2.879 5.196 1.00 92.19 102 PHE A N 1
ATOM 800 C CA . PHE A 1 102 ? -9.952 3.525 5.100 1.00 92.19 102 PHE A CA 1
ATOM 801 C C . PHE A 1 102 ? -10.605 3.572 6.477 1.00 92.19 102 PHE A C 1
ATOM 803 O O . PHE A 1 102 ? -10.656 2.551 7.169 1.00 92.19 102 PHE A O 1
ATOM 810 N N . THR A 1 103 ? -11.146 4.729 6.852 1.00 90.50 103 THR A N 1
ATOM 811 C CA . THR A 1 103 ? -11.870 4.921 8.112 1.00 90.50 103 THR A CA 1
ATOM 812 C C . THR A 1 103 ? -13.174 5.694 7.910 1.00 90.50 103 THR A C 1
ATOM 814 O O . THR A 1 103 ? -13.310 6.385 6.898 1.00 90.50 103 THR A O 1
ATOM 817 N N . PRO A 1 104 ? -14.117 5.598 8.865 1.00 90.25 104 PRO A N 1
ATOM 818 C CA . PRO A 1 104 ? -15.182 6.584 9.032 1.00 90.25 104 PRO A CA 1
ATOM 819 C C . PRO A 1 104 ? -14.616 7.969 9.376 1.00 90.25 104 PRO A C 1
ATOM 821 O O . PRO A 1 104 ? -13.426 8.100 9.693 1.00 90.25 104 PRO A O 1
ATOM 824 N N . ASP A 1 105 ? -15.490 8.972 9.361 1.00 85.06 105 ASP A N 1
ATOM 825 C CA . ASP A 1 105 ? -15.142 10.349 9.714 1.00 85.06 105 ASP A CA 1
ATOM 826 C C . ASP A 1 105 ? -15.064 10.497 11.246 1.00 85.06 105 ASP A C 1
ATOM 828 O O . ASP A 1 105 ? -14.132 11.107 11.781 1.00 85.06 105 ASP A O 1
ATOM 832 N N . ASP A 1 106 ? -15.994 9.874 11.986 1.00 88.44 106 ASP A N 1
ATOM 833 C CA . ASP A 1 106 ? -15.945 9.845 13.452 1.00 88.44 106 ASP A CA 1
ATOM 834 C C . ASP A 1 106 ? -15.048 8.712 13.975 1.00 88.44 106 ASP A C 1
ATOM 836 O O . ASP A 1 106 ? -15.488 7.609 14.309 1.00 88.44 106 ASP A O 1
ATOM 840 N N . LEU A 1 107 ? -13.759 9.024 14.129 1.00 88.31 107 LEU A N 1
ATOM 841 C CA . LEU A 1 107 ? -12.774 8.114 14.725 1.00 88.31 107 LEU A CA 1
ATOM 842 C C . LEU A 1 107 ? -13.004 7.837 16.222 1.00 88.31 107 LEU A C 1
ATOM 844 O O . LEU A 1 107 ? -12.425 6.896 16.771 1.00 88.31 107 LEU A O 1
ATOM 848 N N . SER A 1 108 ? -13.794 8.668 16.912 1.00 90.38 108 SER A N 1
ATOM 849 C CA . SER A 1 108 ? -14.062 8.515 18.345 1.00 90.38 108 SER A CA 1
ATOM 850 C C . SER A 1 108 ? -15.104 7.438 18.639 1.00 90.38 108 SER A C 1
ATOM 852 O O . SER A 1 108 ? -15.071 6.851 19.729 1.00 90.38 108 SER A O 1
ATOM 854 N N . ALA A 1 109 ? -15.973 7.150 17.665 1.00 92.38 109 ALA A N 1
ATOM 855 C CA . ALA A 1 109 ? -17.002 6.132 17.759 1.00 92.38 109 ALA A CA 1
ATOM 856 C C . ALA A 1 109 ? -16.406 4.737 18.001 1.00 92.38 109 ALA A C 1
ATOM 858 O O . ALA A 1 109 ? -15.403 4.330 17.415 1.00 92.38 109 ALA A O 1
ATOM 859 N N . THR A 1 110 ? -17.058 3.986 18.887 1.00 94.25 110 THR A N 1
ATOM 860 C CA . THR A 1 110 ? -16.706 2.590 19.215 1.00 94.25 110 THR A CA 1
ATOM 861 C C . THR A 1 110 ? -17.673 1.593 18.582 1.00 94.25 110 THR A C 1
ATOM 863 O O . THR A 1 110 ? -17.343 0.426 18.383 1.00 94.25 110 THR A O 1
ATOM 866 N N . ASN A 1 111 ? -18.887 2.040 18.266 1.00 94.88 111 ASN A N 1
ATOM 867 C CA . ASN A 1 111 ? -19.913 1.255 17.601 1.00 94.88 111 ASN A CA 1
ATOM 868 C C . ASN A 1 111 ? -19.774 1.337 16.078 1.00 94.88 111 ASN A C 1
ATOM 870 O O . ASN A 1 111 ? -19.273 2.316 15.534 1.00 94.88 111 ASN A O 1
ATOM 874 N N . LEU A 1 112 ? -20.303 0.327 15.385 1.00 93.12 112 LEU A N 1
ATOM 875 C CA . LEU A 1 112 ? -20.452 0.360 13.935 1.00 93.12 112 LEU A CA 1
ATOM 876 C C . LEU A 1 112 ? -21.309 1.562 13.501 1.00 93.12 112 LEU A C 1
ATOM 878 O O . LEU A 1 112 ? -22.484 1.660 13.871 1.00 93.12 112 LEU A O 1
ATOM 882 N N . LEU A 1 113 ? -20.731 2.418 12.661 1.00 92.19 113 LEU A N 1
ATOM 883 C CA . LEU A 1 113 ? -21.413 3.504 11.965 1.00 92.19 113 LEU A CA 1
ATOM 884 C C . LEU A 1 113 ? -21.867 2.988 10.595 1.00 92.19 113 LEU A C 1
ATOM 886 O O . LEU A 1 113 ? -21.054 2.769 9.704 1.00 92.19 113 LEU A O 1
ATOM 890 N N . ARG A 1 114 ? -23.167 2.708 10.445 1.00 91.50 114 ARG A N 1
ATOM 891 C CA . ARG A 1 114 ? -23.715 2.061 9.233 1.00 91.50 114 ARG A CA 1
ATOM 892 C C . ARG A 1 114 ? -23.821 2.991 8.028 1.00 91.50 114 ARG A C 1
ATOM 894 O O . ARG A 1 114 ? -23.853 2.498 6.905 1.00 91.50 114 ARG A O 1
ATOM 901 N N . ASP A 1 115 ? -23.903 4.290 8.284 1.00 92.12 115 ASP A N 1
ATOM 902 C CA . ASP A 1 115 ? -24.078 5.322 7.261 1.00 92.12 115 ASP A C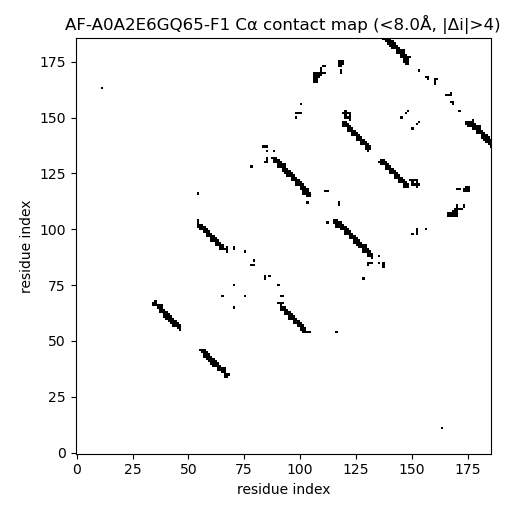A 1
ATOM 903 C C . ASP A 1 115 ? -22.735 5.939 6.824 1.00 92.12 115 ASP A C 1
ATOM 905 O O . ASP A 1 115 ? -22.706 6.809 5.958 1.00 92.12 115 ASP A O 1
ATOM 909 N N . GLU A 1 116 ? -21.623 5.461 7.392 1.00 89.06 116 GLU A N 1
ATOM 910 C CA . GLU A 1 116 ? -20.260 5.894 7.080 1.00 89.06 116 GLU A CA 1
ATOM 911 C C . GLU A 1 116 ? -19.436 4.751 6.479 1.00 89.06 116 GLU A C 1
ATOM 913 O O . GLU A 1 116 ? -19.822 3.576 6.499 1.00 89.06 116 GLU A O 1
ATOM 918 N N . ARG A 1 117 ? -18.267 5.092 5.926 1.00 87.81 117 ARG A N 1
ATOM 919 C CA . ARG A 1 117 ? -17.337 4.086 5.419 1.00 87.81 117 ARG A CA 1
ATOM 920 C C . ARG A 1 117 ? -16.860 3.196 6.575 1.00 87.81 117 ARG A C 1
ATOM 922 O O . ARG A 1 117 ? -16.400 3.715 7.589 1.00 87.81 117 ARG A O 1
ATOM 929 N N . PRO A 1 118 ? -16.913 1.861 6.437 1.00 92.38 118 PRO A N 1
ATOM 930 C CA . PRO A 1 118 ? -16.362 0.982 7.455 1.00 92.38 118 PRO A CA 1
ATOM 931 C C . PRO A 1 118 ? -14.841 1.122 7.519 1.00 92.38 118 PRO A C 1
ATOM 933 O O . PRO A 1 118 ? -14.181 1.372 6.509 1.00 92.38 118 PRO A O 1
ATOM 936 N N . TYR A 1 119 ? -14.282 0.853 8.697 1.00 94.62 119 TYR A N 1
ATOM 937 C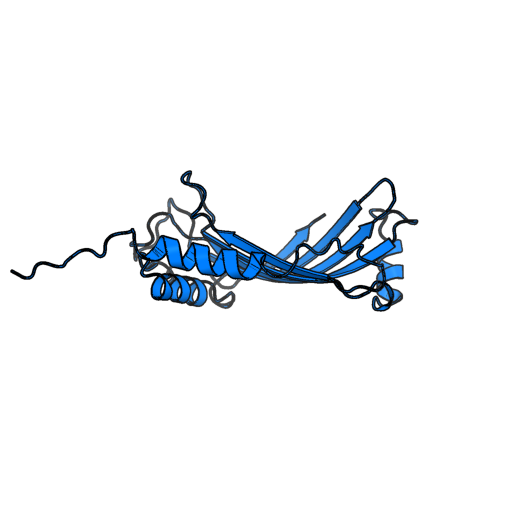 CA . TYR A 1 119 ? -12.855 0.595 8.816 1.00 94.62 119 TYR A CA 1
ATOM 938 C C . TYR A 1 119 ? -12.455 -0.556 7.887 1.00 94.62 119 TYR A C 1
ATOM 940 O O . TYR A 1 119 ? -13.075 -1.624 7.891 1.00 94.62 119 TYR A O 1
ATOM 948 N N . ALA A 1 120 ? -11.420 -0.341 7.085 1.00 95.62 120 ALA A N 1
ATOM 949 C CA . ALA A 1 120 ? -10.845 -1.369 6.235 1.00 95.62 120 ALA A CA 1
ATOM 950 C C . ALA A 1 120 ? -9.390 -1.033 5.921 1.00 95.62 120 ALA A C 1
ATOM 952 O O . ALA A 1 120 ? -9.034 0.122 5.702 1.00 95.62 120 ALA A O 1
ATOM 953 N N . GLY A 1 121 ? -8.555 -2.060 5.843 1.00 95.81 121 GLY A N 1
ATOM 954 C CA . GLY A 1 121 ? -7.230 -1.950 5.255 1.00 95.81 121 GLY A CA 1
ATOM 955 C C . GLY A 1 121 ? -7.106 -2.861 4.050 1.00 95.81 121 GLY A C 1
ATOM 956 O O . GLY A 1 121 ? -7.701 -3.935 4.051 1.00 95.81 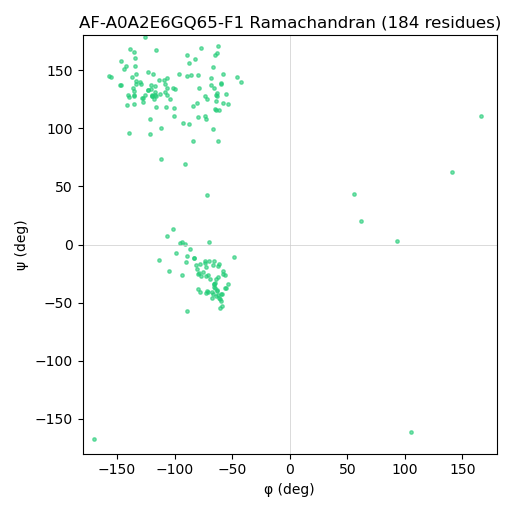121 GLY A O 1
ATOM 957 N N . TRP A 1 122 ? -6.340 -2.441 3.048 1.00 97.31 122 TRP A N 1
ATOM 958 C CA . TRP A 1 122 ? -5.970 -3.228 1.872 1.00 97.31 122 TRP A CA 1
ATOM 959 C C . TRP A 1 122 ? -4.450 -3.314 1.799 1.00 97.31 122 TRP A C 1
ATOM 961 O O . TRP A 1 122 ? -3.802 -2.313 1.509 1.00 97.31 122 TRP A O 1
ATOM 971 N N . LEU A 1 123 ? -3.882 -4.489 2.077 1.00 98.06 123 LEU A N 1
ATOM 972 C CA . LEU A 1 123 ? -2.446 -4.757 1.952 1.00 98.06 123 LEU A CA 1
ATOM 973 C C . LEU A 1 123 ? -2.216 -5.626 0.723 1.00 98.06 123 LEU A C 1
ATOM 975 O O . LEU A 1 123 ? -2.840 -6.680 0.597 1.00 98.06 123 LEU A O 1
ATOM 979 N N . TYR A 1 124 ? -1.309 -5.215 -0.155 1.00 98.06 124 TYR A N 1
ATOM 980 C CA . TYR A 1 124 ? -1.086 -5.895 -1.423 1.00 98.06 124 TYR A CA 1
ATOM 981 C C . TYR A 1 124 ? 0.374 -5.896 -1.852 1.00 98.06 124 TYR A C 1
ATOM 983 O O . TYR A 1 124 ? 1.127 -4.968 -1.564 1.00 98.06 124 TYR A O 1
ATOM 991 N N . GLY A 1 125 ? 0.739 -6.938 -2.595 1.00 97.00 125 GLY A N 1
ATOM 992 C CA . GLY A 1 125 ? 1.940 -6.986 -3.417 1.00 97.00 125 GLY A CA 1
ATOM 993 C C . GLY A 1 125 ? 1.560 -6.947 -4.893 1.00 97.00 125 GLY A C 1
ATOM 994 O O . GLY A 1 125 ? 0.567 -7.559 -5.293 1.00 97.00 125 GLY A O 1
ATOM 995 N N . GLY A 1 126 ? 2.338 -6.232 -5.694 1.00 94.94 126 GLY A N 1
ATOM 996 C CA . GLY A 1 126 ? 2.087 -6.052 -7.116 1.00 94.94 126 GLY A CA 1
ATOM 997 C C . GLY A 1 126 ? 3.242 -6.502 -7.993 1.00 94.94 126 GLY A C 1
ATOM 998 O O . GLY A 1 126 ? 4.417 -6.408 -7.622 1.00 94.94 126 GLY A O 1
ATOM 999 N N . VAL A 1 127 ? 2.891 -6.977 -9.183 1.00 91.75 127 VAL A N 1
ATOM 1000 C CA . VAL A 1 127 ? 3.814 -7.135 -10.305 1.00 91.75 127 VAL A CA 1
ATOM 1001 C C . VAL A 1 127 ? 3.237 -6.406 -11.506 1.00 91.75 127 VAL A C 1
ATOM 1003 O O . VAL A 1 127 ? 2.076 -6.595 -11.869 1.00 91.75 127 VAL A O 1
ATOM 1006 N N . GLY A 1 128 ? 4.053 -5.562 -12.120 1.00 90.06 128 GLY A N 1
ATOM 1007 C CA . GLY A 1 128 ? 3.658 -4.778 -13.272 1.00 90.06 128 GLY A CA 1
ATOM 1008 C C . GLY A 1 128 ? 4.696 -4.773 -14.373 1.00 90.06 128 GLY A C 1
ATOM 1009 O O . GLY A 1 128 ? 5.852 -5.157 -14.180 1.00 90.06 128 GLY A O 1
ATOM 1010 N N . LEU A 1 129 ? 4.260 -4.323 -15.539 1.00 88.06 129 LEU A N 1
ATOM 1011 C CA . LEU A 1 129 ? 5.088 -4.098 -16.703 1.00 88.06 129 LEU A CA 1
ATOM 1012 C C . LEU A 1 129 ? 4.859 -2.681 -17.210 1.00 88.06 129 LEU A C 1
ATOM 1014 O O . LEU A 1 129 ? 3.734 -2.294 -17.508 1.00 88.06 129 LEU A O 1
ATOM 1018 N N . VAL A 1 130 ? 5.949 -1.941 -17.359 1.00 88.12 130 VAL A N 1
ATOM 1019 C CA . VAL A 1 130 ? 5.964 -0.617 -17.972 1.00 88.12 130 VAL A CA 1
ATOM 1020 C C . VAL A 1 130 ? 6.643 -0.726 -19.329 1.00 88.12 130 VAL A C 1
ATOM 1022 O O . VAL A 1 130 ? 7.727 -1.302 -19.433 1.00 88.12 130 VAL A O 1
ATOM 1025 N N . SER A 1 131 ? 6.021 -0.170 -20.363 1.00 86.44 131 SER A N 1
ATOM 1026 C CA . SER A 1 131 ? 6.582 -0.046 -21.706 1.00 86.44 131 SER A CA 1
ATOM 1027 C C . SER A 1 131 ? 6.709 1.425 -22.064 1.00 86.44 131 SER A C 1
ATOM 1029 O O . SER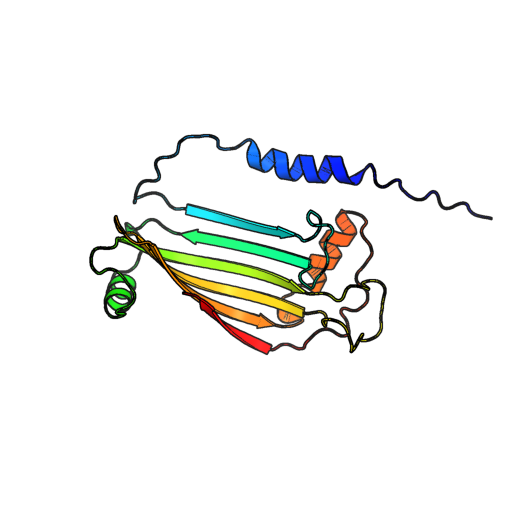 A 1 131 ? 5.725 2.158 -22.011 1.00 86.44 131 SER A O 1
ATOM 1031 N N . VAL A 1 132 ? 7.912 1.859 -22.438 1.00 84.00 132 VAL A N 1
ATOM 1032 C CA . VAL A 1 132 ? 8.178 3.244 -22.849 1.00 84.00 132 VAL A CA 1
ATOM 1033 C C . VAL A 1 132 ? 8.693 3.265 -24.286 1.00 84.00 132 VAL A C 1
ATOM 1035 O O . VAL A 1 132 ? 9.650 2.564 -24.623 1.00 84.00 132 VAL A O 1
ATOM 1038 N N . SER A 1 133 ? 8.055 4.074 -25.125 1.00 83.50 133 SER A N 1
ATOM 1039 C CA . SER A 1 133 ? 8.437 4.398 -26.506 1.00 83.50 133 SER A CA 1
ATOM 1040 C C . SER A 1 133 ? 8.530 5.923 -26.673 1.00 83.50 133 SER A C 1
ATOM 1042 O O . SER A 1 133 ? 8.270 6.662 -25.724 1.00 83.50 133 SER A O 1
ATOM 1044 N N . GLU A 1 134 ? 8.897 6.411 -27.862 1.00 80.50 134 GLU A N 1
ATOM 1045 C CA . GLU A 1 134 ? 8.963 7.859 -28.132 1.00 80.50 134 GLU A CA 1
ATOM 1046 C C . GLU A 1 134 ? 7.590 8.548 -28.045 1.00 80.50 134 GLU A C 1
ATOM 1048 O O . GLU A 1 134 ? 7.510 9.713 -27.663 1.00 80.50 134 GLU A O 1
ATOM 1053 N N . GLU A 1 135 ? 6.509 7.826 -28.353 1.00 82.81 135 GLU A N 1
ATOM 1054 C CA . GLU A 1 135 ? 5.157 8.391 -28.471 1.00 82.81 135 GLU A CA 1
ATOM 1055 C C . GLU A 1 135 ? 4.188 7.885 -27.390 1.00 82.81 135 GLU A C 1
ATOM 1057 O O . GLU A 1 135 ? 3.103 8.444 -27.220 1.00 82.81 135 GLU A O 1
ATOM 1062 N N . ARG A 1 136 ? 4.556 6.828 -26.649 1.00 80.94 136 ARG A N 1
ATOM 1063 C CA . ARG A 1 136 ? 3.649 6.132 -25.727 1.00 80.94 136 ARG A CA 1
ATOM 1064 C C . ARG A 1 136 ? 4.338 5.566 -24.487 1.00 80.94 136 ARG A C 1
ATOM 1066 O O . ARG A 1 136 ? 5.394 4.936 -24.588 1.00 80.94 136 ARG A O 1
ATOM 1073 N N . LEU A 1 137 ? 3.681 5.737 -23.339 1.00 85.44 137 LEU A N 1
ATOM 1074 C CA . LEU A 1 137 ? 3.968 5.050 -22.081 1.00 85.44 137 LEU A CA 1
ATOM 1075 C C . LEU A 1 137 ? 2.754 4.194 -21.716 1.00 85.44 137 LEU A C 1
ATOM 1077 O O . LEU A 1 137 ? 1.673 4.733 -21.495 1.00 85.44 137 LEU A O 1
ATOM 1081 N N . ASP A 1 138 ? 2.952 2.882 -21.637 1.00 87.12 138 ASP A N 1
ATOM 1082 C CA . ASP A 1 138 ? 1.939 1.922 -21.196 1.00 87.12 138 ASP A CA 1
ATOM 1083 C C . ASP A 1 138 ? 2.371 1.300 -19.867 1.00 87.12 138 ASP A C 1
ATOM 1085 O O . ASP A 1 138 ? 3.550 0.986 -19.675 1.00 87.12 138 ASP A O 1
ATOM 1089 N N . ASN A 1 139 ? 1.425 1.071 -18.963 1.00 88.69 139 ASN A N 1
ATOM 1090 C CA . ASN A 1 139 ? 1.659 0.369 -17.708 1.00 88.69 139 ASN A CA 1
ATOM 1091 C C . ASN A 1 139 ? 0.551 -0.667 -17.523 1.00 88.69 139 ASN A C 1
ATOM 1093 O O . ASN A 1 139 ? -0.599 -0.378 -17.800 1.00 88.69 139 ASN A O 1
ATOM 1097 N N . ILE A 1 140 ? 0.887 -1.871 -17.074 1.00 90.25 140 ILE A N 1
ATOM 1098 C CA . ILE A 1 140 ? -0.092 -2.792 -16.501 1.00 90.25 140 ILE A CA 1
ATOM 1099 C C . ILE A 1 140 ? 0.433 -3.272 -15.155 1.00 90.25 140 ILE A C 1
ATOM 1101 O O . ILE A 1 140 ? 1.610 -3.606 -15.044 1.00 90.25 140 ILE A O 1
ATOM 1105 N N . GLU A 1 141 ? -0.416 -3.360 -14.138 1.00 92.62 141 GLU A N 1
ATOM 1106 C CA . GLU A 1 141 ? -0.020 -3.871 -12.823 1.00 92.62 141 GLU A CA 1
ATOM 1107 C C . GLU A 1 141 ? -1.118 -4.760 -12.247 1.00 92.62 141 GLU A C 1
ATOM 1109 O O . GLU A 1 141 ? -2.278 -4.358 -12.164 1.00 92.62 141 GLU A O 1
ATOM 1114 N N . LEU A 1 142 ? -0.743 -5.974 -11.847 1.00 94.19 142 LEU A N 1
ATOM 1115 C CA . LEU A 1 142 ? -1.596 -6.872 -11.084 1.00 94.19 142 LEU A CA 1
ATOM 1116 C C . LEU A 1 142 ? -1.184 -6.810 -9.618 1.00 94.19 142 LEU A C 1
ATOM 1118 O O . LEU A 1 142 ? -0.088 -7.237 -9.259 1.00 94.19 142 LEU A O 1
ATOM 1122 N N . ASN A 1 143 ? -2.104 -6.358 -8.779 1.00 97.50 143 ASN A N 1
ATOM 1123 C CA . ASN A 1 143 ? -1.982 -6.387 -7.332 1.00 97.50 143 ASN A CA 1
ATOM 1124 C C . ASN A 1 143 ? -2.754 -7.577 -6.778 1.00 97.50 143 ASN A C 1
ATOM 1126 O O . ASN A 1 143 ? -3.912 -7.784 -7.136 1.00 97.50 143 ASN A O 1
ATOM 1130 N N . LEU A 1 144 ? -2.131 -8.321 -5.872 1.00 98.00 144 LEU A N 1
ATOM 1131 C CA . LEU A 1 144 ? -2.745 -9.383 -5.082 1.00 98.00 144 LEU A CA 1
ATOM 1132 C C . LEU A 1 144 ? -2.608 -9.026 -3.608 1.00 98.00 144 LEU A C 1
ATOM 1134 O O . LEU A 1 144 ? -1.544 -8.589 -3.169 1.00 98.00 144 LEU A O 1
ATOM 1138 N N . GLY A 1 145 ? -3.663 -9.225 -2.831 1.00 97.81 145 GLY A N 1
ATOM 1139 C CA . GLY A 1 145 ? -3.653 -8.766 -1.450 1.00 97.81 145 GLY A CA 1
ATOM 1140 C C . GLY A 1 145 ? -4.819 -9.255 -0.617 1.00 97.81 145 GLY A C 1
ATOM 1141 O O . GLY A 1 145 ? -5.566 -10.154 -1.015 1.00 97.81 145 GLY A O 1
ATOM 1142 N N . VAL A 1 146 ? -4.969 -8.639 0.551 1.00 98.56 146 VAL A N 1
ATOM 1143 C CA . VAL A 1 146 ? -6.021 -8.946 1.517 1.00 98.56 146 VAL A CA 1
ATOM 1144 C C . VAL A 1 146 ? -6.639 -7.674 2.094 1.00 98.56 146 VAL A C 1
ATOM 1146 O O . VAL A 1 146 ? -5.934 -6.733 2.470 1.00 98.56 146 VAL A O 1
ATOM 1149 N N . ILE A 1 147 ? -7.970 -7.659 2.151 1.00 98.44 147 ILE A N 1
ATOM 1150 C CA . ILE A 1 147 ? -8.771 -6.677 2.886 1.00 98.44 147 ILE A CA 1
ATOM 1151 C C . ILE A 1 147 ? -8.976 -7.190 4.313 1.00 98.44 147 ILE A C 1
ATOM 1153 O O . ILE A 1 147 ? -9.136 -8.392 4.475 1.00 98.44 147 ILE A O 1
ATOM 1157 N N . GLY A 1 148 ? -9.010 -6.323 5.329 1.00 97.50 148 GLY A N 1
ATOM 1158 C CA . GLY A 1 148 ? -9.418 -6.668 6.707 1.00 97.50 148 GLY A CA 1
ATOM 1159 C C . GLY A 1 148 ? -8.256 -6.776 7.705 1.00 97.50 148 GLY A C 1
ATOM 1160 O O . GLY A 1 148 ? -7.177 -6.261 7.411 1.00 97.50 148 GLY A O 1
ATOM 1161 N N . PRO A 1 149 ? -8.420 -7.436 8.873 1.00 98.00 149 PRO A N 1
ATOM 1162 C CA . PRO A 1 149 ? -7.399 -7.473 9.928 1.00 98.00 149 PRO A CA 1
ATOM 1163 C C . PRO A 1 149 ? -6.013 -7.950 9.472 1.00 98.00 149 PRO A C 1
ATOM 1165 O O . PRO A 1 149 ? -4.995 -7.450 9.942 1.00 98.00 149 PRO A O 1
ATOM 1168 N N . ALA A 1 150 ? -5.949 -8.881 8.515 1.00 97.88 150 ALA A N 1
ATOM 1169 C CA . ALA A 1 150 ? -4.692 -9.379 7.952 1.00 97.88 150 ALA A CA 1
ATOM 1170 C C . ALA A 1 150 ? -3.905 -8.313 7.171 1.00 97.88 150 ALA A C 1
ATOM 1172 O O . ALA A 1 150 ? -2.727 -8.515 6.888 1.00 97.88 150 ALA A O 1
ATOM 1173 N N . SER A 1 151 ? -4.532 -7.183 6.833 1.00 97.50 151 SER A N 1
ATOM 1174 C CA . SER A 1 151 ? -3.847 -6.044 6.228 1.00 97.50 151 SER A CA 1
ATOM 1175 C C . SER A 1 151 ? -2.981 -5.262 7.214 1.00 97.50 151 SER A C 1
ATOM 1177 O O . SER A 1 151 ? -2.145 -4.493 6.757 1.00 97.50 151 SER A O 1
ATOM 1179 N N . LEU A 1 152 ? -3.159 -5.444 8.532 1.00 96.81 152 LEU A N 1
ATOM 1180 C CA . LEU A 1 152 ? -2.446 -4.727 9.605 1.00 96.81 152 LEU A CA 1
ATOM 1181 C C . LEU A 1 152 ? -2.672 -3.203 9.623 1.00 96.81 152 LEU A C 1
ATOM 1183 O O . LEU A 1 152 ? -1.881 -2.454 10.196 1.00 96.81 152 LEU A O 1
ATOM 1187 N N . ALA A 1 153 ? -3.743 -2.721 8.993 1.00 94.81 153 ALA A N 1
ATOM 1188 C CA . ALA A 1 153 ? -4.033 -1.290 8.926 1.00 94.81 153 ALA A CA 1
ATOM 1189 C C . ALA A 1 153 ? -4.348 -0.665 10.296 1.00 94.81 153 ALA A C 1
ATOM 1191 O O . ALA A 1 153 ? -3.967 0.478 10.542 1.00 94.81 153 ALA A O 1
ATOM 1192 N N . GLU A 1 154 ? -4.984 -1.416 11.199 1.00 94.50 154 GLU A N 1
ATOM 1193 C CA . GLU A 1 154 ? -5.259 -0.972 12.570 1.00 94.50 154 GLU A CA 1
ATOM 1194 C C . GLU A 1 154 ? -3.976 -0.623 13.326 1.00 94.50 154 GLU A C 1
ATOM 1196 O O . GLU A 1 154 ? -3.852 0.479 13.863 1.00 94.50 154 GLU A O 1
ATOM 1201 N N . ASP A 1 155 ? -3.017 -1.549 13.338 1.00 94.00 155 ASP A N 1
ATOM 1202 C CA . ASP A 1 155 ? -1.753 -1.386 14.053 1.00 94.00 155 ASP A CA 1
ATOM 1203 C C . ASP A 1 155 ? -0.962 -0.204 13.496 1.00 94.00 155 ASP A C 1
ATOM 1205 O O . ASP A 1 155 ? -0.443 0.618 14.255 1.00 94.00 155 ASP A O 1
ATOM 1209 N N . VAL A 1 156 ? -0.917 -0.077 12.164 1.00 91.44 156 VAL A N 1
ATOM 1210 C CA . VAL A 1 156 ? -0.269 1.052 11.493 1.00 91.44 156 VAL A CA 1
ATOM 1211 C C . VAL A 1 156 ? -0.943 2.358 11.904 1.00 91.44 156 VAL A C 1
ATOM 1213 O O . VAL A 1 156 ? -0.268 3.242 12.432 1.00 91.44 156 VAL A O 1
ATOM 1216 N N . GLN A 1 157 ? -2.262 2.485 11.740 1.00 90.31 157 GLN A N 1
ATOM 1217 C CA . GLN A 1 157 ? -2.960 3.729 12.061 1.00 90.31 157 GLN A CA 1
ATOM 1218 C C . GLN A 1 157 ? -2.812 4.102 13.541 1.00 90.31 157 GLN A C 1
ATOM 1220 O O . GLN A 1 157 ? -2.482 5.246 13.849 1.00 90.31 157 GLN A O 1
ATOM 1225 N N . LYS A 1 158 ? -3.008 3.154 14.464 1.00 89.44 158 LYS A N 1
ATOM 1226 C CA . LYS A 1 158 ? -2.847 3.406 15.903 1.00 89.44 158 LYS A CA 1
ATOM 1227 C C . LYS A 1 158 ? -1.429 3.855 16.237 1.00 89.44 158 LYS A C 1
ATOM 1229 O O . LYS A 1 158 ? -1.281 4.829 16.967 1.00 89.44 158 LYS A O 1
ATOM 1234 N N . THR A 1 159 ? -0.409 3.228 15.650 1.00 88.44 159 THR A N 1
ATOM 1235 C CA . THR A 1 159 ? 0.995 3.624 15.846 1.00 88.44 159 THR A CA 1
ATOM 1236 C C . THR A 1 159 ? 1.236 5.068 15.403 1.00 88.44 159 THR A C 1
ATOM 1238 O O . THR A 1 159 ? 1.789 5.861 16.162 1.00 88.44 159 THR A O 1
ATOM 1241 N N . TRP A 1 160 ? 0.770 5.444 14.207 1.00 81.56 160 TRP A N 1
ATOM 1242 C CA . TRP A 1 160 ? 0.885 6.821 13.717 1.00 81.56 160 TRP A CA 1
ATOM 1243 C C . TRP A 1 160 ? 0.130 7.810 14.617 1.00 81.56 160 TRP A C 1
ATOM 1245 O O . TRP A 1 160 ? 0.682 8.838 15.004 1.00 81.56 160 TRP A O 1
ATOM 1255 N N . HIS A 1 161 ? -1.103 7.495 15.015 1.00 84.31 161 HIS A N 1
ATOM 1256 C CA . HIS A 1 161 ? -1.891 8.369 15.886 1.00 84.31 161 HIS A CA 1
ATOM 1257 C C . HIS A 1 161 ? -1.268 8.525 17.281 1.00 84.31 161 HIS A C 1
ATOM 1259 O O . HIS A 1 161 ? -1.343 9.604 17.862 1.00 84.31 161 HIS A O 1
ATOM 1265 N N . GLU A 1 162 ? -0.613 7.489 17.808 1.00 85.19 162 GLU A N 1
ATOM 1266 C CA . GLU A 1 162 ? 0.122 7.562 19.073 1.00 85.19 162 GLU A CA 1
ATOM 1267 C C . GLU A 1 162 ? 1.409 8.385 18.962 1.00 85.19 162 GLU A C 1
ATOM 1269 O O . GLU A 1 162 ? 1.711 9.161 19.866 1.00 85.19 162 GLU A O 1
ATOM 1274 N N . TRP A 1 163 ? 2.157 8.259 17.864 1.00 83.56 163 TRP A N 1
ATOM 1275 C CA . TRP A 1 163 ? 3.397 9.017 17.662 1.00 83.56 163 TRP A CA 1
ATOM 1276 C C . TRP A 1 163 ? 3.167 10.522 17.522 1.00 83.56 163 TRP A C 1
ATOM 1278 O O . TRP A 1 163 ? 4.001 11.307 17.973 1.00 83.56 163 TRP A O 1
ATOM 1288 N N . PHE A 1 164 ? 2.047 10.924 16.918 1.00 78.75 164 PHE A N 1
ATOM 1289 C CA . PHE A 1 164 ? 1.731 12.328 16.644 1.00 78.75 164 PHE A CA 1
ATOM 1290 C C . PHE A 1 164 ? 0.640 12.920 17.554 1.00 78.75 164 PHE A C 1
ATOM 1292 O O . PHE A 1 164 ? 0.242 14.065 17.345 1.00 78.75 164 PHE A O 1
ATOM 1299 N N . ASP A 1 165 ? 0.204 12.182 18.583 1.00 80.50 165 ASP A N 1
ATOM 1300 C CA . ASP A 1 165 ? -0.828 12.596 19.553 1.00 80.50 165 ASP A CA 1
ATOM 1301 C C . ASP A 1 165 ? -2.160 13.004 18.885 1.00 80.50 165 ASP A C 1
ATOM 1303 O O . ASP A 1 165 ? -2.784 14.015 19.213 1.00 80.50 165 ASP A O 1
ATOM 1307 N N . PHE A 1 166 ? -2.590 12.217 17.895 1.00 81.25 166 PHE A N 1
ATOM 1308 C CA . PHE A 1 166 ? -3.864 12.397 17.195 1.00 81.25 166 PHE A CA 1
ATOM 1309 C C . PHE A 1 166 ? -5.011 11.643 17.880 1.00 81.25 166 PHE A C 1
ATOM 1311 O O . PHE A 1 166 ? -4.807 10.724 18.675 1.00 81.25 166 PHE A O 1
ATOM 1318 N N . GLN A 1 167 ? -6.253 12.012 17.535 1.00 84.62 167 GLN A N 1
ATOM 1319 C CA . GLN A 1 167 ? -7.461 11.341 18.024 1.00 84.62 167 GLN A CA 1
ATOM 1320 C C . GLN A 1 167 ? -7.387 9.834 17.756 1.00 84.62 167 GLN A C 1
ATOM 1322 O O . GLN A 1 167 ? -7.285 9.423 16.605 1.00 84.62 167 GLN A O 1
ATOM 1327 N N . ARG A 1 168 ? -7.459 8.999 18.796 1.00 88.19 168 ARG A N 1
ATOM 1328 C CA . ARG A 1 168 ? -7.357 7.539 18.639 1.00 88.19 168 ARG A CA 1
ATOM 1329 C C . ARG A 1 168 ? -8.542 6.969 17.842 1.00 88.19 168 ARG A C 1
ATOM 1331 O O . ARG A 1 168 ? -9.678 7.312 18.171 1.00 88.19 168 ARG A O 1
ATOM 1338 N N . PRO A 1 169 ? -8.297 6.075 16.863 1.00 90.94 169 PRO A N 1
ATOM 1339 C CA . PRO A 1 169 ? -9.355 5.373 16.145 1.00 90.94 169 PRO A CA 1
ATOM 1340 C C . PRO A 1 169 ? -9.882 4.203 16.987 1.00 90.94 169 PRO A C 1
ATOM 1342 O O . PRO A 1 169 ? -9.185 3.206 17.193 1.00 90.94 169 PRO A O 1
ATOM 1345 N N . ASN A 1 170 ? -11.112 4.323 17.486 1.00 94.06 170 ASN A N 1
ATOM 1346 C CA . ASN A 1 170 ? -11.686 3.360 18.435 1.00 94.06 170 ASN A CA 1
ATOM 1347 C C . ASN A 1 170 ? -12.620 2.321 17.792 1.00 94.06 170 ASN A C 1
ATOM 1349 O O . ASN A 1 170 ? -13.043 1.389 18.472 1.00 94.06 170 ASN A O 1
ATOM 1353 N N . GLY A 1 171 ? -12.946 2.459 16.504 1.00 94.81 171 GLY A N 1
ATOM 1354 C CA . GLY A 1 171 ? -13.948 1.624 15.836 1.00 94.81 171 GLY A CA 1
ATOM 1355 C C . GLY A 1 171 ? -13.415 0.387 15.104 1.00 94.81 171 GLY A C 1
ATOM 1356 O O . GLY A 1 171 ? -14.223 -0.325 14.506 1.00 94.81 171 GLY A O 1
ATOM 1357 N N . TRP A 1 172 ? -12.103 0.112 15.143 1.00 96.25 172 TRP A N 1
ATOM 1358 C CA . TRP A 1 172 ? -11.451 -0.977 14.390 1.00 96.25 172 TRP A CA 1
ATOM 1359 C C . TRP A 1 172 ? -12.007 -2.384 14.674 1.00 96.25 172 TRP A C 1
ATOM 1361 O O . TRP A 1 172 ? -11.953 -3.242 13.792 1.00 96.25 172 TRP A O 1
ATOM 1371 N N . ASP A 1 173 ? -12.638 -2.608 15.830 1.00 96.75 173 ASP A N 1
ATOM 1372 C CA . ASP A 1 173 ? -13.349 -3.859 16.143 1.00 96.75 173 ASP A CA 1
ATOM 1373 C C . ASP A 1 173 ? -14.532 -4.137 15.187 1.00 96.75 173 ASP A C 1
ATOM 1375 O O . ASP A 1 173 ? -14.992 -5.274 15.068 1.00 96.75 173 ASP A O 1
ATOM 1379 N N . ASN A 1 174 ? -15.022 -3.110 14.480 1.00 96.31 174 ASN A N 1
ATOM 1380 C CA . ASN A 1 174 ? -16.118 -3.191 13.511 1.00 96.31 174 ASN A CA 1
ATOM 1381 C C . ASN A 1 174 ? -15.635 -3.204 12.044 1.00 96.31 174 ASN A C 1
ATOM 1383 O O . ASN A 1 174 ? -16.445 -2.984 11.139 1.00 96.31 174 ASN A O 1
ATOM 1387 N N . GLN A 1 175 ? -14.336 -3.408 11.792 1.00 96.75 175 GLN A N 1
ATOM 1388 C CA . GLN A 1 175 ? -13.763 -3.385 10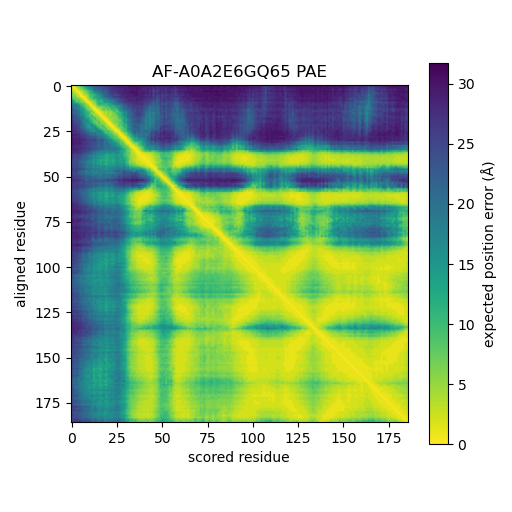.441 1.00 96.75 175 GLN A CA 1
ATOM 1389 C C . GLN A 1 175 ? -14.281 -4.514 9.531 1.00 96.75 175 GLN A C 1
ATOM 1391 O O . GLN A 1 175 ? -14.814 -5.530 9.992 1.00 96.75 175 GLN A O 1
ATOM 1396 N N . LEU A 1 176 ? -14.081 -4.357 8.218 1.00 97.00 176 LEU A N 1
ATOM 1397 C CA . LEU A 1 176 ? -14.322 -5.431 7.249 1.00 97.00 176 LEU A CA 1
ATOM 1398 C C . LEU A 1 176 ? -13.488 -6.676 7.575 1.00 97.00 176 LEU A C 1
ATOM 1400 O O . LEU A 1 176 ? -12.367 -6.587 8.068 1.00 97.00 176 LEU A O 1
ATOM 1404 N N . LYS A 1 177 ? -14.035 -7.858 7.286 1.00 98.06 177 LYS A N 1
ATOM 1405 C CA . LYS A 1 177 ? -13.360 -9.136 7.549 1.00 98.06 177 LYS A CA 1
ATOM 1406 C C . LYS A 1 177 ? -12.275 -9.421 6.511 1.00 98.06 177 LYS A C 1
ATOM 1408 O O . LYS A 1 177 ? -12.200 -8.767 5.478 1.00 98.06 177 LYS A O 1
ATOM 1413 N N . ASN A 1 178 ? -11.458 -10.436 6.803 1.00 98.56 178 ASN A N 1
ATOM 1414 C CA . ASN A 1 178 ? -10.423 -10.904 5.890 1.00 98.56 178 ASN A CA 1
ATOM 1415 C C . ASN A 1 178 ? -11.013 -11.405 4.571 1.00 98.56 178 ASN A C 1
ATOM 1417 O O . ASN A 1 178 ? -11.699 -12.429 4.557 1.00 98.56 178 ASN A O 1
ATOM 1421 N N . GLU A 1 179 ? -10.683 -10.727 3.478 1.00 98.19 179 GLU A N 1
ATOM 1422 C CA . GLU A 1 179 ? -11.099 -11.097 2.126 1.00 98.19 179 GLU A CA 1
ATOM 1423 C C . GLU A 1 179 ? -9.903 -10.980 1.170 1.00 98.19 179 GLU A C 1
ATOM 1425 O O . GLU A 1 179 ? -9.306 -9.905 1.069 1.00 98.19 179 GLU A O 1
ATOM 1430 N N . PRO A 1 180 ? -9.493 -12.064 0.483 1.00 98.19 180 PRO A N 1
ATOM 1431 C CA . PRO A 1 180 ? -8.469 -11.961 -0.545 1.00 98.19 180 PRO A CA 1
ATOM 1432 C C . PRO A 1 180 ? -9.017 -11.177 -1.738 1.00 98.19 180 PRO A C 1
ATOM 1434 O O . PRO A 1 180 ? -10.176 -11.334 -2.122 1.00 98.19 180 PRO A O 1
ATOM 1437 N N . GLY A 1 181 ? -8.164 -10.370 -2.357 1.00 97.31 181 GLY A N 1
ATOM 1438 C CA . GLY A 1 181 ? -8.534 -9.560 -3.508 1.00 97.31 181 GLY A CA 1
ATOM 1439 C C . GLY A 1 181 ? -7.451 -9.543 -4.572 1.00 97.31 181 GLY A C 1
ATOM 1440 O O . GLY A 1 181 ? -6.302 -9.938 -4.343 1.00 97.31 181 GLY A O 1
ATOM 1441 N N . PHE A 1 182 ? -7.825 -9.033 -5.737 1.00 97.50 182 PHE A N 1
ATOM 1442 C CA . PHE A 1 182 ? -6.877 -8.631 -6.757 1.00 97.50 182 PHE A CA 1
ATOM 1443 C C . PHE A 1 182 ? -7.363 -7.368 -7.462 1.00 97.50 182 PHE A C 1
ATOM 1445 O O . PHE A 1 182 ? -8.564 -7.106 -7.527 1.00 97.50 182 PHE A O 1
ATOM 1452 N N . LEU A 1 183 ? -6.424 -6.598 -7.999 1.00 95.50 183 LEU A N 1
ATOM 1453 C CA . LEU A 1 183 ? -6.696 -5.414 -8.803 1.00 95.50 183 LEU A CA 1
ATOM 1454 C C . LEU A 1 183 ? -5.783 -5.443 -10.023 1.00 95.50 183 LEU A C 1
ATOM 1456 O O . LEU A 1 183 ? -4.575 -5.600 -9.877 1.00 95.50 183 LEU A O 1
ATOM 1460 N N . LEU A 1 184 ? -6.366 -5.293 -11.207 1.00 93.94 184 LEU A N 1
ATOM 1461 C CA . LEU A 1 184 ? -5.624 -5.126 -12.450 1.00 93.94 184 LEU A CA 1
ATOM 1462 C C . LEU A 1 184 ? -5.761 -3.672 -12.899 1.00 93.94 184 LEU A C 1
ATOM 1464 O O . LEU A 1 184 ? -6.873 -3.220 -13.168 1.00 93.94 184 LEU A O 1
ATOM 1468 N N . ASN A 1 185 ? -4.638 -2.968 -12.977 1.00 88.88 185 ASN A N 1
ATOM 1469 C CA . ASN A 1 185 ? -4.550 -1.591 -13.450 1.00 88.88 185 ASN A CA 1
ATOM 1470 C C . ASN A 1 185 ? -3.913 -1.562 -14.840 1.00 88.88 185 ASN A C 1
ATOM 1472 O O . ASN A 1 185 ? -2.992 -2.342 -15.089 1.00 88.88 185 ASN A O 1
ATOM 1476 N N . TYR A 1 186 ? -4.387 -0.663 -15.702 1.00 84.50 186 TYR A N 1
ATOM 1477 C CA . TYR A 1 186 ? -3.794 -0.328 -16.996 1.00 84.50 186 TYR A CA 1
ATOM 1478 C C . TYR A 1 186 ? -3.863 1.185 -17.214 1.00 84.50 186 TYR A C 1
ATOM 1480 O O . TYR A 1 186 ? -4.965 1.732 -16.968 1.00 84.50 186 TYR A O 1
#